Protein AF-0000000084755471 (afdb_homodimer)

pLDDT: mean 97.5, std 4.37, range [56.47, 98.94]

Foldseek 3Di:
DDDDDLPDDDDDWAWDAFPVVVVKAFDFDTKTKTWDWPDDDPPDQKTKIKMKIFFGKIKDQAQWWKKKFWNAAKKWKDWVVGDIDIHHHGDMDTDHGGTMIMIGGDHRMTMMIMITGRDDD/DDDDDLPDDDDDWAWDAFPVVVVKAFDFDTKTKTWDWPDDDPPDQKTKIKMKIFFGKIKDQAQWWKKKFWNAAKKWKDWVVGDIDIHHHGDMDTDHGGTMIMIGGDHRMTMMIMITGRDDD

Solvent-accessible surface area (backbone atoms only — not comparable to full-atom values): 12166 Å² total; per-residue (Å²): 118,47,78,47,54,58,92,49,85,77,74,89,56,48,79,76,40,53,45,50,81,75,69,29,46,61,74,38,71,68,24,42,27,28,34,41,71,76,38,62,52,94,84,47,51,54,31,28,32,38,43,34,33,33,40,30,24,29,37,35,61,35,81,30,28,34,34,36,35,29,49,36,44,33,35,36,42,24,44,76,94,54,68,77,42,77,41,40,60,32,19,31,37,40,39,53,50,68,46,44,33,37,40,34,37,73,29,72,52,30,31,32,38,38,36,34,35,49,76,83,128,117,48,80,46,55,59,92,49,86,78,76,88,57,48,78,77,40,51,45,50,81,76,71,30,45,63,75,39,71,68,24,42,25,28,34,42,69,78,38,62,51,95,85,46,51,55,32,28,33,37,41,35,35,32,38,30,23,30,37,36,60,34,83,30,28,35,34,37,36,29,49,36,45,32,37,36,42,25,44,76,96,55,68,76,43,77,41,40,60,32,19,31,38,38,38,53,52,68,45,44,35,38,40,35,38,75,29,71,52,30,31,33,40,39,36,35,36,48,75,82,129

Organism: Klebsiella aerogenes (strain ATCC 13048 / DSM 30053 / CCUG 1429 / JCM 1235 / KCTC 2190 / NBRC 13534 / NCIMB 10102 / NCTC 10006 / CDC 819-56) (NCBI:txid1028307)

Sequence (242 aa):
MHAFKLKHPVPELQPIGSVSLLGATPTVGDPQVAGAMIYGEPQDAFTCGLFSSTEGSFTMTYPFTEHATVLEGEVELTVAGGEPQRFAPGDSWFVKQGTEVEWKILTPRFVKHYLANVETRMHAFKLKHPVPELQPIGSVSLLGATPTVGDPQVAGAMIYGEPQDAFTCGLFSSTEGSFTMTYPFTEHATVLEGEVELTVAGGEPQRFAPGDSWFVKQGTEVEWKILTPRFVKHYLANVETR

Nearest PDB structures (foldseek):
  1gqh-assembly1_B  TM=7.366E-01  e=6.497E-06  Aspergillus japonicus
  1gqg-assembly1_C  TM=7.577E-01  e=7.589E-06  Aspergillus japonicus
  1gqh-assembly2_C  TM=7.342E-01  e=9.832E-06  Aspergillus japonicus
  1juh-assembly1_C  TM=7.375E-01  e=1.274E-05  Aspergillus japonicus
  2i45-assembly3_E  TM=8.006E-01  e=6.343E-05  Neisseria meningitidis

Structure (mmCIF, N/CA/C/O backbone):
data_AF-0000000084755471-model_v1
#
loop_
_entity.id
_entity.type
_entity.pdbx_description
1 polymer '(S)-ureidoglycine aminohydrolase cupin domain-containing protein'
#
loop_
_atom_site.group_PDB
_atom_site.id
_atom_site.type_symbol
_atom_site.label_atom_id
_atom_site.label_alt_id
_atom_site.label_comp_id
_atom_site.label_asym_id
_atom_site.label_entity_id
_atom_site.label_seq_id
_atom_site.pdbx_PDB_ins_code
_atom_site.Cartn_x
_atom_site.Cartn_y
_atom_site.Cartn_z
_atom_site.occupancy
_atom_site.B_iso_or_equiv
_atom_site.auth_seq_id
_atom_site.auth_comp_id
_atom_site.auth_asym_id
_atom_site.auth_atom_id
_atom_site.pdbx_PDB_model_num
ATOM 1 N N . MET A 1 1 ? 1.203 0.439 14.5 1 97.06 1 MET A N 1
ATOM 2 C CA . MET A 1 1 ? 1.743 0.757 13.18 1 97.06 1 MET A CA 1
ATOM 3 C C . MET A 1 1 ? 2.875 -0.196 12.805 1 97.06 1 MET A C 1
ATOM 5 O O . MET A 1 1 ? 3.75 -0.474 13.625 1 97.06 1 MET A O 1
ATOM 9 N N . HIS A 1 2 ? 2.793 -0.831 11.641 1 97.69 2 HIS A N 1
ATOM 10 C CA . HIS A 1 2 ? 3.82 -1.737 11.133 1 97.69 2 HIS A CA 1
ATOM 11 C C . HIS A 1 2 ? 4.543 -1.138 9.93 1 97.69 2 HIS A C 1
ATOM 13 O O . HIS A 1 2 ? 3.91 -0.745 8.953 1 97.69 2 HIS A O 1
ATOM 19 N N . ALA A 1 3 ? 5.891 -1.155 9.984 1 98.25 3 ALA A N 1
ATOM 20 C CA . ALA A 1 3 ? 6.684 -0.554 8.914 1 98.25 3 ALA A CA 1
ATOM 21 C C . ALA A 1 3 ? 7.137 -1.607 7.906 1 98.25 3 ALA A C 1
ATOM 23 O O . ALA A 1 3 ? 7.508 -2.721 8.289 1 98.25 3 ALA A O 1
ATOM 24 N N . PHE A 1 4 ? 7.062 -1.282 6.598 1 98 4 PHE A N 1
ATOM 25 C CA . PHE A 1 4 ? 7.699 -2.016 5.512 1 98 4 PHE A CA 1
ATOM 26 C C . PHE A 1 4 ? 8.789 -1.175 4.855 1 98 4 PHE A C 1
ATOM 28 O O . PHE A 1 4 ? 8.516 -0.392 3.945 1 98 4 PHE A O 1
ATOM 35 N N . LYS A 1 5 ? 9.992 -1.442 5.207 1 97.12 5 LYS A N 1
ATOM 36 C CA . LYS A 1 5 ? 11.102 -0.644 4.699 1 97.12 5 LYS A CA 1
ATOM 37 C C . LYS A 1 5 ? 11.797 -1.344 3.533 1 97.12 5 LYS A C 1
ATOM 39 O O . LYS A 1 5 ? 12.078 -2.541 3.602 1 97.12 5 LYS A O 1
ATOM 44 N N . LEU A 1 6 ? 12.18 -0.702 2.412 1 94.56 6 LEU A N 1
ATOM 45 C CA . LEU A 1 6 ? 12.828 -1.278 1.241 1 94.56 6 LEU A CA 1
ATOM 46 C C . LEU A 1 6 ? 14.195 -1.845 1.605 1 94.56 6 LEU A C 1
ATOM 48 O O . LEU A 1 6 ? 14.625 -2.852 1.039 1 94.56 6 LEU A O 1
ATOM 52 N N . LYS A 1 7 ? 14.922 -1.262 2.49 1 86.12 7 LYS A N 1
ATOM 53 C CA . LYS A 1 7 ? 16.297 -1.65 2.75 1 86.12 7 LYS A CA 1
ATOM 54 C C . LYS A 1 7 ? 16.406 -2.494 4.016 1 86.12 7 LYS A C 1
ATOM 56 O O . LYS A 1 7 ? 17.469 -2.566 4.637 1 86.12 7 LYS A O 1
ATOM 61 N N . HIS A 1 8 ? 15.312 -3.092 4.387 1 91.5 8 HIS A N 1
ATOM 62 C CA . HIS A 1 8 ? 15.312 -3.979 5.547 1 91.5 8 HIS A CA 1
ATOM 63 C C . HIS A 1 8 ? 14.953 -5.406 5.148 1 91.5 8 HIS A C 1
ATOM 65 O O . HIS A 1 8 ? 14.266 -5.617 4.145 1 91.5 8 HIS A O 1
ATOM 71 N N . PRO A 1 9 ? 15.438 -6.336 5.953 1 93.69 9 PRO A N 1
ATOM 72 C CA . PRO A 1 9 ? 15.125 -7.727 5.625 1 93.69 9 PRO A CA 1
ATOM 73 C C . PRO A 1 9 ? 13.625 -8.016 5.676 1 93.69 9 PRO A C 1
ATOM 75 O O . PRO A 1 9 ? 12.914 -7.484 6.539 1 93.69 9 PRO A O 1
ATOM 78 N N . VAL A 1 10 ? 13.195 -8.805 4.742 1 94.94 10 VAL A N 1
ATOM 79 C CA . VAL A 1 10 ? 11.828 -9.312 4.75 1 94.94 10 VAL A CA 1
ATOM 80 C C . VAL A 1 10 ? 11.688 -10.391 5.828 1 94.94 10 VAL A C 1
ATOM 82 O O . VAL A 1 10 ? 12.531 -11.281 5.941 1 94.94 10 VAL A O 1
ATOM 85 N N . PRO A 1 11 ? 10.648 -10.273 6.641 1 95.06 11 PRO A N 1
ATOM 86 C CA . PRO A 1 11 ? 10.477 -11.328 7.645 1 95.06 11 PRO A CA 1
ATOM 87 C C . PRO A 1 11 ? 10.258 -12.703 7.027 1 95.06 11 PRO A C 1
ATOM 89 O O . PRO A 1 11 ? 10.047 -12.82 5.816 1 95.06 11 PRO A O 1
ATOM 92 N N . GLU A 1 12 ? 10.367 -13.719 7.906 1 96.62 12 GLU A N 1
ATOM 93 C CA . GLU A 1 12 ? 10.094 -15.07 7.426 1 96.62 12 GLU A CA 1
ATOM 94 C C . GLU A 1 12 ? 8.656 -15.211 6.949 1 96.62 12 GLU A C 1
ATOM 96 O O . GLU A 1 12 ? 7.727 -14.742 7.613 1 96.62 12 GLU A O 1
ATOM 101 N N . LEU A 1 13 ? 8.516 -15.789 5.832 1 98.62 13 LEU A N 1
ATOM 102 C CA . LEU A 1 13 ? 7.199 -16.047 5.262 1 98.62 13 LEU A CA 1
ATOM 103 C C . LEU A 1 13 ? 6.871 -17.547 5.312 1 98.62 13 LEU A C 1
ATOM 105 O O . LEU A 1 13 ? 7.746 -18.391 5.105 1 98.62 13 LEU A O 1
ATOM 109 N N . GLN A 1 14 ? 5.641 -17.875 5.527 1 98.5 14 GLN A N 1
ATOM 110 C CA . GLN A 1 14 ? 5.191 -19.266 5.594 1 98.5 14 GLN A CA 1
ATOM 111 C C . GLN A 1 14 ? 4.875 -19.812 4.203 1 98.5 14 GLN A C 1
ATOM 113 O O . GLN A 1 14 ? 4.035 -19.25 3.492 1 98.5 14 GLN A O 1
ATOM 118 N N . PRO A 1 15 ? 5.461 -20.938 3.885 1 98.75 15 PRO A N 1
ATOM 119 C CA . PRO A 1 15 ? 5.176 -21.531 2.572 1 98.75 15 PRO A CA 1
ATOM 120 C C . PRO A 1 15 ? 3.723 -21.969 2.43 1 98.75 15 PRO A C 1
ATOM 122 O O . PRO A 1 15 ? 3.148 -22.531 3.369 1 98.75 15 PRO A O 1
ATOM 125 N N . ILE A 1 16 ? 3.15 -21.781 1.353 1 98.25 16 ILE A N 1
ATOM 126 C CA . ILE A 1 16 ? 1.794 -22.203 1.035 1 98.25 16 ILE A CA 1
ATOM 127 C C . ILE A 1 16 ? 1.843 -23.359 0.029 1 98.25 16 ILE A C 1
ATOM 129 O O . ILE A 1 16 ? 1.166 -24.375 0.205 1 98.25 16 ILE A O 1
ATOM 133 N N . GLY A 1 17 ? 2.619 -23.203 -1.041 1 98.69 17 GLY A N 1
ATOM 134 C CA . GLY A 1 17 ? 2.717 -24.156 -2.139 1 98.69 17 GLY A CA 1
ATOM 135 C C . GLY A 1 17 ? 2.492 -23.516 -3.498 1 98.69 17 GLY A C 1
ATOM 136 O O . GLY A 1 17 ? 2.824 -22.344 -3.705 1 98.69 17 GLY A O 1
ATOM 137 N N . SER A 1 18 ? 1.981 -24.297 -4.391 1 98.88 18 SER A N 1
ATOM 138 C CA . SER A 1 18 ? 1.721 -23.812 -5.738 1 98.88 18 SER A CA 1
ATOM 139 C C . SER A 1 18 ? 0.758 -22.625 -5.715 1 98.88 18 SER A C 1
ATOM 141 O O . SER A 1 18 ? -0.225 -22.625 -4.973 1 98.88 18 SER A O 1
ATOM 143 N N . VAL A 1 19 ? 1.029 -21.672 -6.613 1 98.75 19 VAL A N 1
ATOM 144 C CA . VAL A 1 19 ? 0.175 -20.5 -6.73 1 98.75 19 VAL A CA 1
ATOM 145 C C . VAL A 1 19 ? -1.257 -20.922 -7.043 1 98.75 19 VAL A C 1
ATOM 147 O O . VAL A 1 19 ? -2.203 -20.172 -6.793 1 98.75 19 VAL A O 1
ATOM 150 N N . SER A 1 20 ? -1.455 -22.125 -7.586 1 98.56 20 SER A N 1
ATOM 151 C CA . SER A 1 20 ? -2.785 -22.625 -7.914 1 98.56 20 SER A CA 1
ATOM 152 C C . SER A 1 20 ? -3.646 -22.75 -6.664 1 98.56 20 SER A C 1
ATOM 154 O O . SER A 1 20 ? -4.875 -22.719 -6.742 1 98.56 20 SER A O 1
ATOM 156 N N . LEU A 1 21 ? -3.029 -22.906 -5.508 1 98 21 LEU A N 1
ATOM 157 C CA . LEU A 1 21 ? -3.764 -23.031 -4.25 1 98 21 LEU A CA 1
ATOM 158 C C . LEU A 1 21 ? -4.434 -21.719 -3.879 1 98 21 LEU A C 1
ATOM 160 O O . LEU A 1 21 ? -5.316 -21.688 -3.018 1 98 21 LEU A O 1
ATOM 164 N N . LEU A 1 22 ? -4.059 -20.656 -4.547 1 97.12 22 LEU A N 1
ATOM 165 C CA . LEU A 1 22 ? -4.68 -19.359 -4.32 1 97.12 22 LEU A CA 1
ATOM 166 C C . LEU A 1 22 ? -5.719 -19.062 -5.395 1 97.12 22 LEU A C 1
ATOM 168 O O . LEU A 1 22 ? -6.18 -17.922 -5.52 1 97.12 22 LEU A O 1
ATOM 172 N N . GLY A 1 23 ? -5.973 -19.984 -6.223 1 97.31 23 GLY A N 1
ATOM 173 C CA . GLY A 1 23 ? -6.961 -19.812 -7.273 1 97.31 23 GLY A CA 1
ATOM 174 C C . GLY A 1 23 ? -6.375 -19.281 -8.57 1 97.31 23 GLY A C 1
ATOM 175 O O . GLY A 1 23 ? -7.109 -18.906 -9.484 1 97.31 23 GLY A O 1
ATOM 176 N N . ALA A 1 24 ? -5.059 -19.203 -8.664 1 98.62 24 ALA A N 1
ATOM 177 C CA . ALA A 1 24 ? -4.387 -18.75 -9.875 1 98.62 24 ALA A CA 1
ATOM 178 C C . ALA A 1 24 ? -4.109 -19.922 -10.812 1 98.62 24 ALA A C 1
ATOM 180 O O . ALA A 1 24 ? -4.152 -21.078 -10.398 1 98.62 24 ALA A O 1
ATOM 181 N N . THR A 1 25 ? -3.807 -19.625 -12.133 1 98.75 25 THR A N 1
ATOM 182 C CA . THR A 1 25 ? -3.471 -20.625 -13.133 1 98.75 25 THR A CA 1
ATOM 183 C C . THR A 1 25 ? -2.031 -20.453 -13.609 1 98.75 25 THR A C 1
ATOM 185 O O . THR A 1 25 ? -1.732 -19.516 -14.367 1 98.75 25 THR A O 1
ATOM 188 N N . PRO A 1 26 ? -1.143 -21.312 -13.227 1 98.81 26 PRO A N 1
ATOM 189 C CA . PRO A 1 26 ? 0.224 -21.219 -13.75 1 98.81 26 PRO A CA 1
ATOM 190 C C . PRO A 1 26 ? 0.285 -21.312 -15.273 1 98.81 26 PRO A C 1
ATOM 192 O O . PRO A 1 26 ? -0.459 -22.078 -15.875 1 98.81 26 PRO A O 1
ATOM 195 N N . THR A 1 27 ? 1.162 -20.531 -15.938 1 98.81 27 THR A N 1
ATOM 196 C CA . THR A 1 27 ? 1.294 -20.531 -17.391 1 98.81 27 THR A CA 1
ATOM 197 C C . THR A 1 27 ? 2.725 -20.859 -17.812 1 98.81 27 THR A C 1
ATOM 199 O O . THR A 1 27 ? 2.953 -21.359 -18.906 1 98.81 27 THR A O 1
ATOM 202 N N . VAL A 1 28 ? 3.732 -20.484 -17.109 1 98.75 28 VAL A N 1
ATOM 203 C CA . VAL A 1 28 ? 5.137 -20.859 -17.25 1 98.75 28 VAL A CA 1
ATOM 204 C C . VAL A 1 28 ? 5.695 -21.281 -15.891 1 98.75 28 VAL A C 1
ATOM 206 O O . VAL A 1 28 ? 5.73 -20.484 -14.953 1 98.75 28 VAL A O 1
ATOM 209 N N . GLY A 1 29 ? 6.18 -22.531 -15.766 1 98.56 29 GLY A N 1
ATOM 210 C CA . GLY A 1 29 ? 6.609 -23.031 -14.469 1 98.56 29 GLY A CA 1
ATOM 211 C C . GLY A 1 29 ? 5.469 -23.203 -13.484 1 98.56 29 GLY A C 1
ATOM 212 O O . GLY A 1 29 ? 4.309 -23.312 -13.883 1 98.56 29 GLY A O 1
ATOM 213 N N . ASP A 1 30 ? 5.742 -23.422 -12.281 1 98.62 30 ASP A N 1
ATOM 214 C CA . ASP A 1 30 ? 4.812 -23.516 -11.164 1 98.62 30 ASP A CA 1
ATOM 215 C C . ASP A 1 30 ? 5.273 -22.656 -9.992 1 98.62 30 ASP A C 1
ATOM 217 O O . ASP A 1 30 ? 5.824 -23.156 -9.008 1 98.62 30 ASP A O 1
ATOM 221 N N . PRO A 1 31 ? 5.043 -21.375 -10.164 1 98.94 31 PRO A N 1
ATOM 222 C CA . PRO A 1 31 ? 5.492 -20.516 -9.07 1 98.94 31 PRO A CA 1
ATOM 223 C C . PRO A 1 31 ? 5.031 -21.016 -7.703 1 98.94 31 PRO A C 1
ATOM 225 O O . PRO A 1 31 ? 3.861 -21.359 -7.527 1 98.94 31 PRO A O 1
ATOM 228 N N . GLN A 1 32 ? 5.957 -21.078 -6.75 1 98.94 32 GLN A N 1
ATOM 229 C CA . GLN A 1 32 ? 5.699 -21.391 -5.352 1 98.94 32 GLN A CA 1
ATOM 230 C C . GLN A 1 32 ? 5.57 -20.125 -4.516 1 98.94 32 GLN A C 1
ATOM 232 O O . GLN A 1 32 ? 6.398 -19.219 -4.625 1 98.94 32 GLN A O 1
ATOM 237 N N . VAL A 1 33 ? 4.5 -20.125 -3.656 1 98.88 33 VAL A N 1
ATOM 238 C CA . VAL A 1 33 ? 4.199 -18.859 -2.982 1 98.88 33 VAL A CA 1
ATOM 239 C C . VAL A 1 33 ? 4.25 -19.062 -1.469 1 98.88 33 VAL A C 1
ATOM 241 O O . VAL A 1 33 ? 4.191 -20.188 -0.983 1 98.88 33 VAL A O 1
ATOM 244 N N . ALA A 1 34 ? 4.477 -17.984 -0.819 1 98.88 34 ALA A N 1
ATOM 245 C CA . ALA A 1 34 ? 4.512 -17.891 0.638 1 98.88 34 ALA A CA 1
ATOM 246 C C . ALA A 1 34 ? 3.92 -16.562 1.11 1 98.88 34 ALA A C 1
ATOM 248 O O . ALA A 1 34 ? 3.691 -15.656 0.307 1 98.88 34 ALA A O 1
ATOM 249 N N . GLY A 1 35 ? 3.545 -16.516 2.43 1 98.62 35 GLY A N 1
ATOM 250 C CA . GLY A 1 35 ? 2.969 -15.273 2.932 1 98.62 35 GLY A CA 1
ATOM 251 C C . GLY A 1 35 ? 3.059 -15.141 4.441 1 98.62 35 GLY A C 1
ATOM 252 O O . GLY A 1 35 ? 3.486 -16.078 5.125 1 98.62 35 GLY A O 1
ATOM 253 N N . ALA A 1 36 ? 2.801 -14.016 4.961 1 98.31 36 ALA A N 1
ATOM 254 C CA . ALA A 1 36 ? 2.598 -13.656 6.359 1 98.31 36 ALA A CA 1
ATOM 255 C C . ALA A 1 36 ? 1.502 -12.602 6.5 1 98.31 36 ALA A C 1
ATOM 257 O O . ALA A 1 36 ? 1.429 -11.664 5.699 1 98.31 36 ALA A O 1
ATOM 258 N N . MET A 1 37 ? 0.681 -12.789 7.555 1 98.19 37 MET A N 1
ATOM 259 C CA . MET A 1 37 ? -0.35 -11.789 7.809 1 98.19 37 MET A CA 1
ATOM 260 C C . MET A 1 37 ? 0.133 -10.758 8.828 1 98.19 37 MET A C 1
ATOM 262 O O . MET A 1 37 ? 0.729 -11.109 9.844 1 98.19 37 MET A O 1
ATOM 266 N N . ILE A 1 38 ? -0.058 -9.547 8.539 1 98.19 38 ILE A N 1
ATOM 267 C CA . ILE A 1 38 ? 0.188 -8.445 9.461 1 98.19 38 ILE A CA 1
ATOM 268 C C . ILE A 1 38 ? -1.104 -8.078 10.188 1 98.19 38 ILE A C 1
ATOM 270 O O . ILE A 1 38 ? -1.081 -7.742 11.375 1 98.19 38 ILE A O 1
ATOM 274 N N . TYR A 1 39 ? -2.197 -8.148 9.5 1 98.56 39 TYR A N 1
ATOM 275 C CA . TYR A 1 39 ? -3.523 -7.832 10.023 1 98.56 39 TYR A CA 1
ATOM 276 C C . TYR A 1 39 ? -4.582 -8.727 9.391 1 98.56 39 TYR A C 1
ATOM 278 O O . TYR A 1 39 ? -4.609 -8.898 8.172 1 98.56 39 TYR A O 1
ATOM 286 N N . GLY A 1 40 ? -5.469 -9.289 10.195 1 97.62 40 GLY A N 1
ATOM 287 C CA . GLY A 1 40 ? -6.492 -10.219 9.742 1 97.62 40 GLY A CA 1
ATOM 288 C C . GLY A 1 40 ? -5.98 -11.641 9.586 1 97.62 40 GLY A C 1
ATOM 289 O O . GLY A 1 40 ? -4.793 -11.906 9.797 1 97.62 40 GLY A O 1
ATOM 290 N N . GLU A 1 41 ? -6.98 -12.469 9.312 1 95.81 41 GLU A N 1
ATOM 291 C CA . GLU A 1 41 ? -6.699 -13.859 8.961 1 95.81 41 GLU A CA 1
ATOM 292 C C . GLU A 1 41 ? -6.906 -14.102 7.465 1 95.81 41 GLU A C 1
ATOM 294 O O . GLU A 1 41 ? -7.617 -13.344 6.801 1 95.81 41 GLU A O 1
ATOM 299 N N . PRO A 1 42 ? -6.293 -15.156 6.969 1 90.69 42 PRO A N 1
ATOM 300 C CA . PRO A 1 42 ? -6.312 -15.391 5.523 1 90.69 42 PRO A CA 1
ATOM 301 C C . PRO A 1 42 ? -7.73 -15.406 4.949 1 90.69 42 PRO A C 1
ATOM 303 O O . PRO A 1 42 ? -7.938 -15.016 3.797 1 90.69 42 PRO A O 1
ATOM 306 N N . GLN A 1 43 ? -8.711 -15.734 5.688 1 93.31 43 GLN A N 1
ATOM 307 C CA . GLN A 1 43 ? -10.062 -15.852 5.141 1 93.31 43 GLN A CA 1
ATOM 308 C C . GLN A 1 43 ? -10.867 -14.586 5.395 1 93.31 43 GLN A C 1
ATOM 310 O O . GLN A 1 43 ? -12.016 -14.477 4.953 1 93.31 43 GLN A O 1
ATOM 315 N N . ASP A 1 44 ? -10.32 -13.664 6.105 1 96.88 44 ASP A N 1
ATOM 316 C CA . ASP A 1 44 ? -11.031 -12.422 6.383 1 96.88 44 ASP A CA 1
ATOM 317 C C . ASP A 1 44 ? -11.172 -11.57 5.121 1 96.88 44 ASP A C 1
ATOM 319 O O . ASP A 1 44 ? -10.336 -11.656 4.219 1 96.88 44 ASP A O 1
ATOM 323 N N . ALA A 1 45 ? -12.148 -10.727 5.07 1 96.81 45 ALA A N 1
ATOM 324 C CA . ALA A 1 45 ? -12.406 -9.859 3.926 1 96.81 45 ALA A CA 1
ATOM 325 C C . ALA A 1 45 ? -11.398 -8.719 3.863 1 96.81 45 ALA A C 1
ATOM 327 O O . ALA A 1 45 ? -11.148 -8.164 2.791 1 96.81 45 ALA A O 1
ATOM 328 N N . PHE A 1 46 ? -10.898 -8.289 4.969 1 98.06 46 PHE A N 1
ATOM 329 C CA . PHE A 1 46 ? -9.984 -7.152 5.078 1 98.06 46 PHE A CA 1
ATOM 330 C C . PHE A 1 46 ? -8.672 -7.578 5.727 1 98.06 46 PHE A C 1
ATOM 332 O O . PHE A 1 46 ? -8.641 -7.938 6.902 1 98.06 46 PHE A O 1
ATOM 339 N N . THR A 1 47 ? -7.555 -7.539 4.926 1 98.5 47 THR A N 1
ATOM 340 C CA . THR A 1 47 ? -6.297 -8.109 5.402 1 98.5 47 THR A CA 1
ATOM 341 C C . THR A 1 47 ? -5.113 -7.262 4.945 1 98.5 47 THR A C 1
ATOM 343 O O . THR A 1 47 ? -5.211 -6.535 3.955 1 98.5 47 THR A O 1
ATOM 346 N N . CYS A 1 48 ? -4.086 -7.301 5.684 1 98.81 48 CYS A N 1
ATOM 347 C CA . CYS A 1 48 ? -2.764 -6.797 5.332 1 98.81 48 CYS A CA 1
ATOM 348 C C . CYS A 1 48 ? -1.707 -7.883 5.496 1 98.81 48 CYS A C 1
ATOM 350 O O . CYS A 1 48 ? -1.726 -8.633 6.477 1 98.81 48 CYS A O 1
ATOM 352 N N . GLY A 1 49 ? -0.793 -7.957 4.539 1 98.62 49 GLY A N 1
ATOM 353 C CA . GLY A 1 49 ? 0.24 -8.969 4.695 1 98.62 49 GLY A CA 1
ATOM 354 C C . GLY A 1 49 ? 1.35 -8.852 3.668 1 98.62 49 GLY A C 1
ATOM 355 O O . GLY A 1 49 ? 1.515 -7.805 3.041 1 98.62 49 GLY A O 1
ATOM 356 N N . LEU A 1 50 ? 2.221 -9.844 3.65 1 98.81 50 LEU A N 1
ATOM 357 C CA . LEU A 1 50 ? 3.299 -10.047 2.689 1 98.81 50 LEU A CA 1
ATOM 358 C C . LEU A 1 50 ? 3.023 -11.266 1.815 1 98.81 50 LEU A C 1
ATOM 360 O O . LEU A 1 50 ? 2.43 -12.25 2.275 1 98.81 50 LEU A O 1
ATOM 364 N N . PHE A 1 51 ? 3.342 -11.195 0.608 1 98.88 51 PHE A N 1
ATOM 365 C CA . PHE A 1 51 ? 3.238 -12.258 -0.39 1 98.88 51 PHE A CA 1
ATOM 366 C C . PHE A 1 51 ? 4.562 -12.438 -1.122 1 98.88 51 PHE A C 1
ATOM 368 O O . PHE A 1 51 ? 5.227 -11.461 -1.47 1 98.88 51 PHE A O 1
ATOM 375 N N . SER A 1 52 ? 4.926 -13.656 -1.369 1 98.94 52 SER A N 1
ATOM 376 C CA . SER A 1 52 ? 6.102 -13.93 -2.186 1 98.94 52 SER A CA 1
ATOM 377 C C . SER A 1 52 ? 5.809 -14.992 -3.238 1 98.94 52 SER A C 1
ATOM 379 O O . SER A 1 52 ? 4.875 -15.789 -3.088 1 98.94 52 SER A O 1
ATOM 381 N N . SER A 1 53 ? 6.531 -14.992 -4.211 1 98.94 53 SER A N 1
ATOM 382 C CA . SER A 1 53 ? 6.449 -15.969 -5.293 1 98.94 53 SER A CA 1
ATOM 383 C C . SER A 1 53 ? 7.832 -16.281 -5.859 1 98.94 53 SER A C 1
ATOM 385 O O . SER A 1 53 ? 8.688 -15.398 -5.957 1 98.94 53 SER A O 1
ATOM 387 N N . THR A 1 54 ? 8.062 -17.453 -6.293 1 98.94 54 THR A N 1
ATOM 388 C CA . THR A 1 54 ? 9.227 -17.797 -7.105 1 98.94 54 THR A CA 1
ATOM 389 C C . THR A 1 54 ? 8.992 -17.422 -8.562 1 98.94 54 THR A C 1
ATOM 391 O O . THR A 1 54 ? 7.879 -17.062 -8.945 1 98.94 54 THR A O 1
ATOM 394 N N . GLU A 1 55 ? 10.031 -17.531 -9.312 1 98.94 55 GLU A N 1
ATOM 395 C CA . GLU A 1 55 ? 10.008 -17.141 -10.719 1 98.94 55 GLU A CA 1
ATOM 396 C C . GLU A 1 55 ? 9 -17.984 -11.5 1 98.94 55 GLU A C 1
ATOM 398 O O . GLU A 1 55 ? 8.781 -19.156 -11.188 1 98.94 55 GLU A O 1
ATOM 403 N N . GLY A 1 56 ? 8.461 -17.422 -12.562 1 98.88 56 GLY A N 1
ATOM 404 C CA . GLY A 1 56 ? 7.457 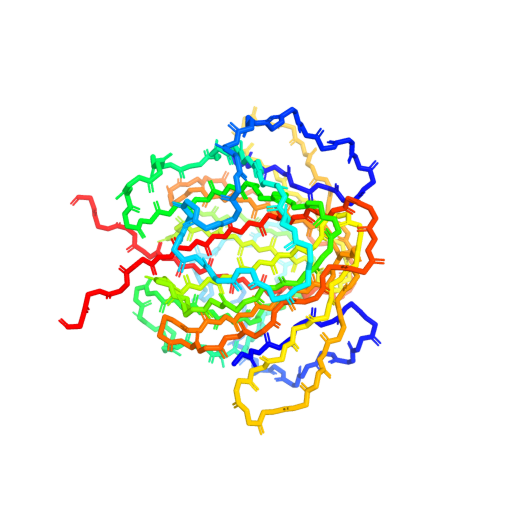-18.047 -13.406 1 98.88 56 GLY A CA 1
ATOM 405 C C . GLY A 1 56 ? 6.32 -17.109 -13.766 1 98.88 56 GLY A C 1
ATOM 406 O O . GLY A 1 56 ? 6.445 -15.891 -13.633 1 98.88 56 GLY A O 1
ATOM 407 N N . SER A 1 57 ? 5.219 -17.703 -14.336 1 98.88 57 SER A N 1
ATOM 408 C CA . SER A 1 57 ? 4.086 -16.859 -14.719 1 98.88 57 SER A CA 1
ATOM 409 C C . SER A 1 57 ? 2.76 -17.547 -14.398 1 98.88 57 SER A C 1
ATOM 411 O O . SER A 1 57 ? 2.686 -18.781 -14.344 1 98.88 57 SER A O 1
ATOM 413 N N . PHE A 1 58 ? 1.789 -16.812 -14.211 1 98.88 58 PHE A N 1
ATOM 414 C CA . PHE A 1 58 ? 0.438 -17.281 -13.938 1 98.88 58 PHE A CA 1
ATOM 415 C C . PHE A 1 58 ? -0.589 -16.203 -14.242 1 98.88 58 PHE A C 1
ATOM 417 O O . PHE A 1 58 ? -0.236 -15.023 -14.391 1 98.88 58 PHE A O 1
ATOM 424 N N . THR A 1 59 ? -1.838 -16.594 -14.375 1 98.75 59 THR A N 1
ATOM 425 C CA . THR A 1 59 ? -2.965 -15.672 -14.477 1 98.75 59 THR A CA 1
ATOM 426 C C . THR A 1 59 ? -3.859 -15.773 -13.242 1 98.75 59 THR A C 1
ATOM 428 O O . THR A 1 59 ? -3.977 -16.844 -12.648 1 98.75 59 THR A O 1
ATOM 431 N N . MET A 1 60 ? -4.41 -14.68 -12.891 1 98.19 60 MET A N 1
ATOM 432 C CA . MET A 1 60 ? -5.336 -14.664 -11.758 1 98.19 60 MET A CA 1
ATOM 433 C C . MET A 1 60 ? -6.395 -13.578 -11.938 1 98.19 60 MET A C 1
ATOM 435 O O . MET A 1 60 ? -6.117 -12.523 -12.5 1 98.19 60 MET A O 1
ATOM 439 N N . THR A 1 61 ? -7.578 -13.938 -11.578 1 98.44 61 THR A N 1
ATOM 440 C CA . THR A 1 61 ? -8.594 -12.914 -11.344 1 98.44 61 THR A CA 1
ATOM 441 C C . THR A 1 61 ? -8.57 -12.453 -9.891 1 98.44 61 THR A C 1
ATOM 443 O O . THR A 1 61 ? -8.766 -13.266 -8.977 1 98.44 61 THR A O 1
ATOM 446 N N . TYR A 1 62 ? -8.344 -11.164 -9.664 1 98.56 62 TYR A N 1
ATOM 447 C CA . TYR A 1 62 ? -8.211 -10.664 -8.297 1 98.56 62 TYR A CA 1
ATOM 448 C C . TYR A 1 62 ? -9.484 -10.906 -7.504 1 98.56 62 TYR A C 1
ATOM 450 O O . TYR A 1 62 ? -10.547 -10.383 -7.848 1 98.56 62 TYR A O 1
ATOM 458 N N . PRO A 1 63 ? -9.398 -11.578 -6.422 1 97.69 63 PRO A N 1
ATOM 459 C CA . PRO A 1 63 ? -10.586 -11.836 -5.605 1 97.69 63 PRO A CA 1
ATOM 460 C C . PRO A 1 63 ? -10.883 -10.711 -4.621 1 97.69 63 PRO A C 1
ATOM 462 O O . PRO A 1 63 ? -11.852 -10.797 -3.855 1 97.69 63 PRO A O 1
ATOM 465 N N . PHE A 1 64 ? -10.133 -9.703 -4.492 1 98.38 64 PHE A N 1
ATOM 466 C CA . PHE A 1 64 ? -10.211 -8.539 -3.615 1 98.38 64 PHE A CA 1
ATOM 467 C C . PHE A 1 64 ? -9.688 -7.293 -4.316 1 98.38 64 PHE A C 1
ATOM 469 O O . PHE A 1 64 ? -8.969 -7.391 -5.312 1 98.38 64 PHE A O 1
ATOM 476 N N . THR A 1 65 ? -10.125 -6.148 -3.895 1 98.81 65 THR A N 1
ATOM 477 C CA . THR A 1 65 ? -9.445 -4.898 -4.223 1 98.81 65 THR A CA 1
ATOM 478 C C . THR A 1 65 ? -8.18 -4.734 -3.387 1 98.81 65 THR A C 1
ATOM 480 O O . THR A 1 65 ? -8.188 -4.996 -2.184 1 98.81 65 THR A O 1
ATOM 483 N N . GLU A 1 66 ? -7.086 -4.336 -4.059 1 98.88 66 GLU A N 1
ATOM 484 C CA . GLU A 1 66 ? -5.801 -4.391 -3.367 1 98.88 66 GLU A CA 1
ATOM 485 C C . GLU A 1 66 ? -4.922 -3.199 -3.734 1 98.88 66 GLU A C 1
ATOM 487 O O . GLU A 1 66 ? -4.961 -2.719 -4.867 1 98.88 66 GLU A O 1
ATOM 492 N N . HIS A 1 67 ? -4.234 -2.676 -2.789 1 98.94 67 HIS A N 1
ATOM 493 C CA . HIS A 1 67 ? -3.059 -1.825 -2.916 1 98.94 67 HIS A CA 1
ATOM 494 C C . HIS A 1 67 ? -1.794 -2.568 -2.496 1 98.94 67 HIS A C 1
ATOM 496 O O . HIS A 1 67 ? -1.74 -3.145 -1.406 1 98.94 67 HIS A O 1
ATOM 502 N N . ALA A 1 68 ? -0.78 -2.639 -3.336 1 98.94 68 ALA A N 1
ATOM 503 C CA . ALA A 1 68 ? 0.418 -3.428 -3.062 1 98.94 68 ALA A CA 1
ATOM 504 C C . ALA A 1 68 ? 1.68 -2.654 -3.434 1 98.94 68 ALA A C 1
ATOM 506 O O . ALA A 1 68 ? 1.661 -1.821 -4.344 1 98.94 68 ALA A O 1
ATOM 507 N N . THR A 1 69 ? 2.785 -2.916 -2.789 1 98.88 69 THR A N 1
ATOM 508 C CA . THR A 1 69 ? 4.102 -2.348 -3.049 1 98.88 69 THR A CA 1
ATOM 509 C C . THR A 1 69 ? 5.168 -3.439 -3.066 1 98.88 69 THR A C 1
ATOM 511 O O . THR A 1 69 ? 5.184 -4.316 -2.199 1 98.88 69 THR A O 1
ATOM 514 N N . VAL A 1 70 ? 6.055 -3.359 -4.027 1 98.81 70 VAL A N 1
ATOM 515 C CA . VAL A 1 70 ? 7.121 -4.344 -4.172 1 98.81 7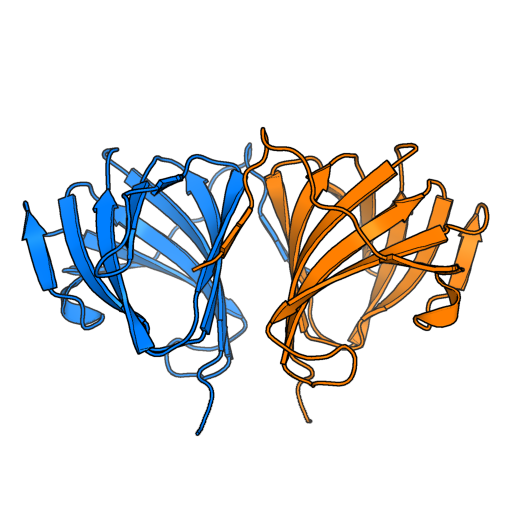0 VAL A CA 1
ATOM 516 C C . VAL A 1 70 ? 8.219 -4.074 -3.145 1 98.81 70 VAL A C 1
ATOM 518 O O . VAL A 1 70 ? 8.672 -2.938 -2.998 1 98.81 70 VAL A O 1
ATOM 521 N N . LEU A 1 71 ? 8.609 -5.109 -2.459 1 98.56 71 LEU A N 1
ATOM 522 C CA . LEU A 1 71 ? 9.734 -5.008 -1.543 1 98.56 71 LEU A CA 1
ATOM 523 C C . LEU A 1 71 ? 11 -5.59 -2.172 1 98.56 71 LEU A C 1
ATOM 525 O O . LEU A 1 71 ? 12.102 -5.098 -1.927 1 98.56 71 LEU A O 1
ATOM 529 N N . GLU A 1 72 ? 10.859 -6.664 -2.895 1 98.38 72 GLU A N 1
ATOM 530 C CA . GLU A 1 72 ? 11.969 -7.418 -3.473 1 98.38 72 GLU A CA 1
ATOM 531 C C . GLU A 1 72 ? 11.594 -7.984 -4.84 1 98.38 72 GLU A C 1
ATOM 533 O O . GLU A 1 72 ? 10.477 -8.453 -5.039 1 98.38 72 GLU A O 1
ATOM 538 N N . GLY A 1 73 ? 12.625 -7.965 -5.727 1 98.38 73 GLY A N 1
ATOM 539 C CA . GLY A 1 73 ? 12.438 -8.586 -7.027 1 98.38 73 GLY A CA 1
ATOM 540 C C . GLY A 1 73 ? 11.688 -7.707 -8.008 1 98.38 73 GLY A C 1
ATOM 541 O O . GLY A 1 73 ? 11.586 -6.496 -7.805 1 98.38 73 GLY A O 1
ATOM 542 N N . GLU A 1 74 ? 11.297 -8.367 -9.094 1 98.81 74 GLU A N 1
ATOM 543 C CA . GLU A 1 74 ? 10.633 -7.664 -10.188 1 98.81 74 GLU A CA 1
ATOM 544 C C . GLU A 1 74 ? 9.5 -8.5 -10.766 1 98.81 74 GLU A C 1
ATOM 546 O O . GLU A 1 74 ? 9.594 -9.727 -10.844 1 98.81 74 GLU A O 1
ATOM 551 N N . VAL A 1 75 ? 8.453 -7.758 -11.203 1 98.94 75 VAL A N 1
ATOM 552 C CA . VAL A 1 75 ? 7.297 -8.43 -11.781 1 98.94 75 VAL A CA 1
ATOM 553 C C . VAL A 1 75 ? 6.762 -7.609 -12.961 1 98.94 75 VAL A C 1
ATOM 555 O O . VAL A 1 75 ? 6.875 -6.383 -12.969 1 98.94 75 VAL A O 1
ATOM 558 N N . GLU A 1 76 ? 6.32 -8.281 -13.922 1 98.94 76 GLU A N 1
ATOM 559 C CA . GLU A 1 76 ? 5.531 -7.688 -14.992 1 98.94 76 GLU A CA 1
ATOM 560 C C . GLU A 1 76 ? 4.062 -8.086 -14.883 1 98.94 76 GLU A C 1
ATOM 562 O O . GLU A 1 76 ? 3.734 -9.273 -14.836 1 98.94 76 GLU A O 1
ATOM 567 N N . LEU A 1 77 ? 3.172 -7.109 -14.797 1 98.94 77 LEU A N 1
ATOM 568 C CA . LEU A 1 77 ? 1.732 -7.332 -14.719 1 98.94 77 LEU A CA 1
ATOM 569 C C . LEU A 1 77 ? 1.035 -6.828 -15.977 1 98.94 77 LEU A C 1
ATOM 571 O O . LEU A 1 77 ? 1.302 -5.715 -16.438 1 98.94 77 LEU A O 1
ATOM 575 N N . THR A 1 78 ? 0.192 -7.672 -16.516 1 98.88 78 THR A N 1
ATOM 576 C CA . THR A 1 78 ? -0.598 -7.297 -17.672 1 98.88 78 THR A CA 1
ATOM 577 C C . THR A 1 78 ? -2.088 -7.488 -17.406 1 98.88 78 THR A C 1
ATOM 579 O O . THR A 1 78 ? -2.551 -8.617 -17.219 1 98.88 78 THR A O 1
ATOM 582 N N . VAL A 1 79 ? -2.768 -6.34 -17.375 1 98.44 79 VAL A N 1
ATOM 583 C CA . VAL A 1 79 ? -4.223 -6.43 -17.297 1 98.44 79 VAL A CA 1
ATOM 584 C C . VAL A 1 79 ? -4.773 -6.906 -18.641 1 98.44 79 VAL A C 1
ATOM 586 O O . VAL A 1 79 ? -4.316 -6.465 -19.703 1 98.44 79 VAL A O 1
ATOM 589 N N . ALA A 1 80 ? -5.762 -7.785 -18.531 1 94 80 ALA A N 1
ATOM 590 C CA . ALA A 1 80 ? -6.348 -8.305 -19.766 1 94 80 ALA A CA 1
ATOM 591 C C . ALA A 1 80 ? -6.637 -7.176 -20.75 1 94 80 ALA A C 1
ATOM 593 O O . ALA A 1 80 ? -7.293 -6.191 -20.406 1 94 80 ALA A O 1
ATOM 594 N N . GLY A 1 81 ? -6.039 -7.328 -21.969 1 91.88 81 GLY A N 1
ATOM 595 C CA . GLY A 1 81 ? -6.281 -6.355 -23.016 1 91.88 81 GLY A CA 1
ATOM 596 C C . GLY A 1 81 ? -5.359 -5.152 -22.938 1 91.88 81 GLY A C 1
ATOM 597 O O . GLY A 1 81 ? -5.457 -4.234 -23.75 1 91.88 81 GLY A O 1
ATOM 598 N N . GLY A 1 82 ? -4.531 -5.082 -21.859 1 96.69 82 GLY A N 1
ATOM 599 C CA . GLY A 1 82 ? -3.654 -3.936 -21.688 1 96.69 82 GLY A CA 1
ATOM 600 C C . GLY A 1 82 ? -2.205 -4.242 -22.016 1 96.69 82 GLY A C 1
ATOM 601 O O . GLY A 1 82 ? -1.891 -5.324 -22.516 1 96.69 82 GLY A O 1
ATOM 602 N N . GLU A 1 83 ? -1.37 -3.266 -21.844 1 98.06 83 GLU A N 1
ATOM 603 C CA . GLU A 1 83 ? 0.068 -3.428 -22.031 1 98.06 83 GLU A CA 1
ATOM 604 C C . GLU A 1 83 ? 0.742 -3.918 -20.75 1 98.06 83 GLU A C 1
ATOM 606 O O . GLU A 1 83 ? 0.309 -3.58 -19.641 1 98.06 83 GLU A O 1
ATOM 611 N N . PRO A 1 84 ? 1.813 -4.672 -20.938 1 98.62 84 PRO A N 1
ATOM 612 C CA . PRO A 1 84 ? 2.576 -5.066 -19.75 1 98.62 84 PRO A CA 1
ATOM 613 C C . PRO A 1 84 ? 3.158 -3.875 -19 1 98.62 84 PRO A C 1
ATOM 615 O O . PRO A 1 84 ? 3.586 -2.896 -19.609 1 98.62 84 PRO A O 1
ATOM 618 N N . GLN A 1 85 ? 3.158 -3.961 -17.719 1 98.5 85 GLN A N 1
ATOM 619 C CA . GLN A 1 85 ? 3.783 -2.971 -16.844 1 98.5 85 GLN A CA 1
ATOM 620 C C . GLN A 1 85 ? 4.758 -3.631 -15.875 1 98.5 85 GLN A C 1
ATOM 622 O O . GLN A 1 85 ? 4.402 -4.594 -15.188 1 98.5 85 GLN A O 1
ATOM 627 N N . ARG A 1 86 ? 5.93 -3.105 -15.781 1 98.5 86 ARG A N 1
ATOM 628 C CA . ARG A 1 86 ? 6.938 -3.656 -14.883 1 98.5 86 ARG A CA 1
ATOM 629 C C . ARG A 1 86 ? 6.965 -2.896 -13.562 1 98.5 86 ARG A C 1
ATOM 631 O O . ARG A 1 86 ? 6.84 -1.67 -13.539 1 98.5 86 ARG A O 1
ATOM 638 N N . PHE A 1 87 ? 7.137 -3.641 -12.531 1 98.69 87 PHE A N 1
ATOM 639 C CA . PHE A 1 87 ? 7.246 -3.092 -11.18 1 98.69 87 PHE A CA 1
ATOM 640 C C . PHE A 1 87 ? 8.492 -3.615 -10.484 1 98.69 87 PHE A C 1
ATOM 642 O O . PHE A 1 87 ? 8.797 -4.809 -10.547 1 98.69 87 PHE A O 1
ATOM 649 N N . ALA A 1 88 ? 9.219 -2.703 -9.852 1 98.38 88 ALA A N 1
ATOM 650 C CA . ALA A 1 88 ? 10.43 -2.971 -9.078 1 98.38 88 ALA A CA 1
ATOM 651 C C . ALA A 1 88 ? 10.297 -2.453 -7.648 1 98.38 88 ALA A C 1
ATOM 653 O O . ALA A 1 88 ? 9.297 -1.812 -7.305 1 98.38 88 ALA A O 1
ATOM 654 N N . PRO A 1 89 ? 11.289 -2.754 -6.789 1 98.25 89 PRO A N 1
ATOM 655 C CA . PRO A 1 89 ? 11.133 -2.387 -5.379 1 98.25 89 PRO A CA 1
ATOM 656 C C . PRO A 1 89 ? 10.758 -0.92 -5.191 1 98.25 89 PRO A C 1
ATOM 658 O O . PRO A 1 89 ? 11.414 -0.033 -5.742 1 98.25 89 PRO A O 1
ATOM 661 N N . GLY A 1 90 ? 9.711 -0.732 -4.434 1 98.19 90 GLY A N 1
ATOM 662 C CA . GLY A 1 90 ? 9.195 0.601 -4.168 1 98.19 90 GLY A CA 1
ATOM 663 C C . GLY A 1 90 ? 8.039 0.984 -5.066 1 98.19 90 GLY A C 1
ATOM 664 O O . GLY A 1 90 ? 7.27 1.896 -4.746 1 98.19 90 GLY A O 1
ATOM 665 N N . ASP A 1 91 ? 7.867 0.347 -6.203 1 98.62 91 ASP A N 1
ATOM 666 C CA . ASP A 1 91 ? 6.715 0.574 -7.07 1 98.62 91 ASP A CA 1
ATOM 667 C C . ASP A 1 91 ? 5.457 -0.076 -6.492 1 98.62 91 ASP A C 1
ATOM 669 O O . ASP A 1 91 ? 5.539 -1.109 -5.824 1 98.62 91 ASP A O 1
ATOM 673 N N . SER A 1 92 ? 4.312 0.543 -6.801 1 98.88 92 SER A N 1
ATOM 674 C CA . SER A 1 92 ? 3.035 0.108 -6.246 1 98.88 92 SER A CA 1
ATOM 675 C C . SER A 1 92 ? 1.951 0.076 -7.32 1 98.88 92 SER A C 1
ATOM 677 O O . SER A 1 92 ? 2.137 0.614 -8.414 1 98.88 92 SER A O 1
ATOM 679 N N . TRP A 1 93 ? 0.846 -0.649 -6.973 1 98.88 93 TRP A N 1
ATOM 680 C CA . TRP A 1 93 ? -0.352 -0.568 -7.805 1 98.88 93 TRP A CA 1
ATOM 681 C C . TRP A 1 93 ? -1.612 -0.696 -6.953 1 98.88 93 TRP A C 1
ATOM 683 O O . TRP A 1 93 ? -1.569 -1.23 -5.844 1 98.88 93 TRP A O 1
ATOM 693 N N . PHE A 1 94 ? -2.684 -0.113 -7.465 1 98.88 94 PHE A N 1
ATOM 694 C CA . PHE A 1 94 ? -4.059 -0.367 -7.055 1 98.88 94 PHE A CA 1
ATOM 695 C C . PHE A 1 94 ? -4.781 -1.229 -8.086 1 98.88 94 PHE A C 1
ATOM 697 O O . PHE A 1 94 ? -4.672 -0.991 -9.289 1 98.88 94 PHE A O 1
ATOM 704 N N . VAL A 1 95 ? -5.5 -2.268 -7.621 1 98.88 95 VAL A N 1
ATOM 705 C CA . VAL A 1 95 ? -6.246 -3.127 -8.539 1 98.88 95 VAL A CA 1
ATOM 706 C C . VAL A 1 95 ? -7.609 -3.463 -7.938 1 98.88 95 VAL A C 1
ATOM 708 O O . VAL A 1 95 ? -7.715 -3.746 -6.742 1 98.88 95 VAL A O 1
ATOM 711 N N . LYS A 1 96 ? -8.664 -3.451 -8.789 1 98.44 96 LYS A N 1
ATOM 712 C CA . LYS A 1 96 ? -10.016 -3.729 -8.328 1 98.44 96 LYS A CA 1
ATOM 713 C C . LYS A 1 96 ? -10.32 -5.223 -8.359 1 98.44 96 LYS A C 1
ATOM 715 O O . LYS A 1 96 ? -9.844 -5.938 -9.25 1 98.44 96 LYS A O 1
ATOM 720 N N . GLN A 1 97 ? -11.094 -5.574 -7.391 1 98.62 97 GLN A N 1
ATOM 721 C CA . GLN A 1 97 ? -11.656 -6.922 -7.398 1 98.62 97 GLN A CA 1
ATOM 722 C C . GLN A 1 97 ? -12.266 -7.254 -8.758 1 98.62 97 GLN A C 1
ATOM 724 O O . GLN A 1 97 ? -12.93 -6.41 -9.367 1 98.62 97 GLN A O 1
ATOM 729 N N . GLY A 1 98 ? -11.977 -8.477 -9.227 1 98.31 98 GLY A N 1
ATOM 730 C CA . GLY A 1 98 ? -12.547 -8.938 -10.492 1 98.31 98 GLY A CA 1
ATOM 731 C C . GLY A 1 98 ? -11.633 -8.695 -11.672 1 98.31 98 GLY A C 1
ATOM 732 O O . GLY A 1 98 ? -11.891 -9.188 -12.773 1 98.31 98 GLY A O 1
ATOM 733 N N . THR A 1 99 ? -10.57 -7.934 -11.547 1 98.56 99 THR A N 1
ATOM 734 C CA . THR A 1 99 ? -9.648 -7.664 -12.641 1 98.56 99 THR A CA 1
ATOM 735 C C . THR A 1 99 ? -8.836 -8.914 -12.992 1 98.56 99 THR A C 1
ATOM 737 O O . THR A 1 99 ? -8.312 -9.586 -12.102 1 98.56 99 THR A O 1
ATOM 740 N N . GLU A 1 100 ? -8.703 -9.266 -14.219 1 98.56 100 GLU A N 1
ATOM 741 C CA . GLU A 1 100 ? -7.875 -10.367 -14.695 1 98.56 100 GLU A CA 1
ATOM 742 C C . GLU A 1 100 ? -6.461 -9.891 -15.031 1 98.56 100 GLU A C 1
ATOM 744 O O . GLU A 1 100 ? -6.277 -9.008 -15.867 1 98.56 100 GLU A O 1
ATOM 749 N N . VAL A 1 101 ? -5.465 -10.516 -14.438 1 98.81 101 VAL A N 1
ATOM 750 C CA . VAL A 1 101 ? -4.09 -10.055 -14.594 1 98.81 101 VAL A CA 1
ATOM 751 C C . VAL A 1 101 ? -3.172 -11.242 -14.867 1 98.81 101 VAL A C 1
ATOM 753 O O . VAL A 1 101 ? -3.281 -12.281 -14.219 1 98.81 101 VAL A O 1
ATOM 756 N N . GLU A 1 102 ? -2.316 -11.086 -15.805 1 98.88 102 GLU A N 1
ATOM 757 C CA . GLU A 1 102 ? -1.181 -11.984 -15.984 1 98.88 102 GLU A CA 1
ATOM 758 C C . GLU A 1 102 ? 0.03 -11.516 -15.18 1 98.88 102 GLU A C 1
ATOM 760 O O . GLU A 1 102 ? 0.421 -10.352 -15.266 1 98.88 102 GLU A O 1
ATOM 765 N N . TRP A 1 103 ? 0.542 -12.438 -14.531 1 98.94 103 TRP A N 1
ATOM 766 C CA . TRP A 1 103 ? 1.747 -12.211 -13.742 1 98.94 103 TRP A CA 1
ATOM 767 C C . TRP A 1 103 ? 2.953 -12.891 -14.383 1 98.94 103 TRP A C 1
ATOM 769 O O . TRP A 1 103 ? 2.906 -14.078 -14.703 1 98.94 103 TRP A O 1
ATOM 779 N N . LYS A 1 104 ? 3.998 -12.133 -14.523 1 98.94 104 LYS A N 1
ATOM 780 C CA . LYS A 1 104 ? 5.309 -12.68 -14.859 1 98.94 104 LYS A CA 1
ATOM 781 C C . LYS A 1 104 ? 6.359 -12.266 -13.836 1 98.94 104 LYS A C 1
ATOM 783 O O . LYS A 1 104 ? 6.781 -11.102 -13.805 1 98.94 104 LYS A O 1
ATOM 788 N N . ILE A 1 105 ? 6.703 -13.219 -13.008 1 98.94 105 ILE A N 1
ATOM 789 C CA . ILE A 1 105 ? 7.77 -12.969 -12.047 1 98.94 105 ILE A CA 1
ATOM 790 C C . ILE A 1 105 ? 9.125 -13.047 -12.742 1 98.94 105 ILE A C 1
ATOM 792 O O . ILE A 1 105 ? 9.484 -14.094 -13.289 1 98.94 105 ILE A O 1
ATOM 796 N N . LEU A 1 106 ? 9.906 -11.992 -12.656 1 98.88 106 LEU A N 1
ATOM 797 C CA . LEU A 1 106 ? 11.07 -11.852 -13.516 1 98.88 106 LEU A CA 1
ATOM 798 C C . LEU A 1 106 ? 12.352 -12.195 -12.766 1 98.88 106 LEU A C 1
ATOM 800 O O . LEU A 1 106 ? 13.438 -12.25 -13.359 1 98.88 106 LEU A O 1
ATOM 804 N N . THR A 1 107 ? 12.312 -12.336 -11.477 1 98.88 107 THR A N 1
ATOM 805 C CA . THR A 1 107 ? 13.445 -12.648 -10.617 1 98.88 107 THR A CA 1
ATOM 806 C C . THR A 1 107 ? 13.211 -13.953 -9.867 1 98.88 107 THR A C 1
ATOM 808 O O . THR A 1 107 ? 12.07 -14.406 -9.734 1 98.88 107 THR A O 1
ATOM 811 N N . PRO A 1 108 ? 14.25 -14.578 -9.32 1 98.75 108 PRO A N 1
ATOM 812 C CA . PRO A 1 108 ? 14.062 -15.852 -8.625 1 98.75 108 PRO A CA 1
ATOM 813 C C . PRO A 1 108 ? 13.109 -15.742 -7.434 1 98.75 108 PRO A C 1
ATOM 815 O O . PRO A 1 108 ? 12.391 -16.688 -7.125 1 98.75 108 PRO A O 1
ATOM 818 N N . ARG A 1 109 ? 13.203 -14.602 -6.754 1 98.25 109 ARG A N 1
ATOM 819 C CA . ARG A 1 109 ? 12.297 -14.305 -5.652 1 98.25 109 ARG A CA 1
ATOM 820 C C . ARG A 1 109 ? 11.656 -12.93 -5.82 1 98.25 109 ARG A C 1
ATOM 822 O O . ARG A 1 109 ? 12.336 -11.969 -6.188 1 98.25 109 ARG A O 1
ATOM 829 N N . PHE A 1 110 ? 10.352 -12.891 -5.582 1 98.81 110 PHE A N 1
ATOM 830 C CA . PHE A 1 110 ? 9.555 -11.664 -5.578 1 98.81 110 PHE A CA 1
ATOM 831 C C . PHE A 1 110 ? 8.789 -11.523 -4.273 1 98.81 110 PHE A C 1
ATOM 833 O O . PHE A 1 110 ? 8.234 -12.5 -3.76 1 98.81 110 PHE A O 1
ATOM 840 N N . VAL A 1 111 ? 8.766 -10.281 -3.65 1 98.88 111 VAL A N 1
ATOM 841 C CA . VAL A 1 111 ? 8.008 -10.031 -2.43 1 98.88 111 VAL A CA 1
ATOM 842 C C . VAL A 1 111 ? 7.273 -8.695 -2.541 1 98.88 111 VAL A C 1
ATOM 844 O O . VAL A 1 111 ? 7.855 -7.695 -2.971 1 98.88 111 VAL A O 1
ATOM 847 N N . LYS A 1 112 ? 6.023 -8.773 -2.188 1 98.88 112 LYS A N 1
ATOM 848 C CA . LYS A 1 112 ? 5.25 -7.543 -2.023 1 98.88 112 LYS A CA 1
ATOM 849 C C . LYS A 1 112 ? 4.59 -7.492 -0.649 1 98.88 112 LYS A C 1
ATOM 851 O O . LYS A 1 112 ? 4.469 -8.516 0.028 1 98.88 112 LYS A O 1
ATOM 856 N N . HIS A 1 113 ? 4.27 -6.305 -0.151 1 98.88 113 HIS A N 1
ATOM 857 C CA . HIS A 1 113 ? 3.285 -6.102 0.908 1 98.88 113 HIS A CA 1
ATOM 858 C C . HIS A 1 113 ? 2.02 -5.445 0.367 1 98.88 113 HIS A C 1
ATOM 860 O O . HIS A 1 113 ? 2.039 -4.84 -0.708 1 98.88 113 HIS A O 1
ATOM 866 N N . TYR A 1 114 ? 0.876 -5.656 1.089 1 98.94 114 TYR A N 1
ATOM 867 C CA . TYR A 1 114 ? -0.396 -5.238 0.513 1 98.94 114 TYR A CA 1
ATOM 868 C C . TYR A 1 114 ? -1.427 -4.969 1.603 1 98.94 114 TYR A C 1
ATOM 870 O O . TYR A 1 114 ? -1.263 -5.41 2.742 1 98.94 114 TYR A O 1
ATOM 878 N N . LEU A 1 115 ? -2.418 -4.188 1.374 1 98.94 115 LEU A N 1
ATOM 879 C CA . LEU A 1 115 ? -3.729 -4.125 2.014 1 98.94 115 LEU A CA 1
ATOM 880 C C . LEU A 1 115 ? -4.836 -4.48 1.027 1 98.94 115 LEU A C 1
ATOM 882 O O . LEU A 1 115 ? -4.844 -3.99 -0.104 1 98.94 115 LEU A O 1
ATOM 886 N N . ALA A 1 116 ? -5.672 -5.363 1.414 1 98.75 116 ALA A N 1
ATOM 887 C CA . ALA A 1 116 ? -6.695 -5.883 0.51 1 98.75 116 ALA A CA 1
ATOM 888 C C . ALA A 1 116 ? -8.047 -5.969 1.204 1 98.75 116 ALA A C 1
ATOM 890 O O . ALA A 1 116 ? -8.125 -6.211 2.412 1 98.75 116 ALA A O 1
ATOM 891 N N . ASN A 1 117 ? -9.102 -5.734 0.472 1 98.56 117 ASN A N 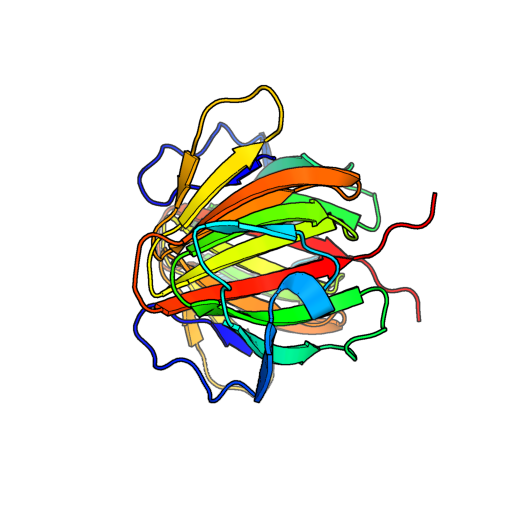1
ATOM 892 C CA . ASN A 1 117 ? -10.469 -5.801 0.962 1 98.56 117 ASN A CA 1
ATOM 893 C C . ASN A 1 117 ? -11.391 -6.504 -0.034 1 98.56 117 ASN A C 1
ATOM 895 O O . ASN A 1 117 ? -11.43 -6.141 -1.211 1 98.56 117 ASN A O 1
ATOM 899 N N . VAL A 1 118 ? -12.078 -7.574 0.379 1 98.06 118 VAL A N 1
ATOM 900 C CA . VAL A 1 118 ? -13.133 -8.164 -0.431 1 98.06 118 VAL A CA 1
ATOM 901 C C . VAL A 1 118 ? -14.391 -7.301 -0.359 1 98.06 118 VAL A C 1
ATOM 903 O O . VAL A 1 118 ? -14.969 -7.125 0.715 1 98.06 118 VAL A O 1
ATOM 906 N N . GLU A 1 119 ? -14.758 -6.727 -1.501 1 95.88 119 GLU A N 1
ATOM 907 C CA . GLU A 1 119 ? -15.914 -5.832 -1.527 1 95.88 119 GLU A CA 1
ATOM 908 C C . GLU A 1 119 ? -17.188 -6.594 -1.865 1 95.88 119 GLU A C 1
ATOM 910 O O . GLU A 1 119 ? -17.203 -7.426 -2.775 1 95.88 119 GLU A O 1
ATOM 915 N N . THR A 1 120 ? -18.109 -6.566 -0.996 1 84.12 120 THR A N 1
ATOM 916 C CA . THR A 1 120 ? -19.391 -7.219 -1.252 1 84.12 120 THR A CA 1
ATOM 917 C C . THR A 1 120 ? -20.25 -6.383 -2.197 1 84.12 120 THR A C 1
ATOM 919 O O . THR A 1 120 ? -20.297 -5.156 -2.076 1 84.12 120 THR A O 1
ATOM 922 N N . ARG A 1 121 ? -20.578 -6.918 -3.334 1 56.62 121 ARG A N 1
ATOM 923 C CA . ARG A 1 121 ? -21.469 -6.25 -4.285 1 56.62 121 ARG A CA 1
ATOM 924 C C . ARG A 1 121 ? -22.875 -6.105 -3.721 1 56.62 121 ARG A C 1
ATOM 926 O O . ARG A 1 121 ? -23.344 -6.98 -2.992 1 56.62 121 ARG A O 1
ATOM 933 N N . MET B 1 1 ? -6.305 -1.346 -13.242 1 97 1 MET B N 1
ATOM 934 C CA . MET B 1 1 ? -5.105 -1.297 -12.414 1 97 1 MET B CA 1
ATOM 935 C C . MET B 1 1 ? -4.395 0.044 -12.555 1 97 1 MET B C 1
ATOM 937 O O . MET B 1 1 ? -4.219 0.539 -13.672 1 97 1 MET B O 1
ATOM 941 N N . HIS B 1 2 ? -4.121 0.729 -11.438 1 97.69 2 HIS B N 1
ATOM 942 C CA . HIS B 1 2 ? -3.412 2.004 -11.43 1 97.69 2 HIS B CA 1
ATOM 943 C C . HIS B 1 2 ? -2.016 1.853 -10.836 1 97.69 2 HIS B C 1
ATOM 945 O O . HIS B 1 2 ? -1.867 1.366 -9.711 1 97.69 2 HIS B O 1
ATOM 951 N N . ALA B 1 3 ? -1.003 2.359 -11.562 1 98.19 3 ALA B N 1
ATOM 952 C CA . ALA B 1 3 ? 0.381 2.217 -11.117 1 98.19 3 ALA B CA 1
ATOM 953 C C . ALA B 1 3 ? 0.848 3.465 -10.375 1 98.19 3 ALA B C 1
ATOM 955 O O . ALA B 1 3 ? 0.518 4.59 -10.766 1 98.19 3 ALA B O 1
ATOM 956 N N . PHE B 1 4 ? 1.573 3.277 -9.266 1 98 4 PHE B N 1
ATOM 957 C CA . PHE B 1 4 ? 2.338 4.309 -8.57 1 98 4 PHE B CA 1
ATOM 958 C C . PHE B 1 4 ? 3.832 4.016 -8.648 1 98 4 PHE B C 1
ATOM 960 O O . PHE B 1 4 ? 4.371 3.293 -7.809 1 98 4 PHE B O 1
ATOM 967 N N . LYS B 1 5 ? 4.492 4.684 -9.523 1 97.06 5 LYS B N 1
ATOM 968 C CA . LYS B 1 5 ? 5.91 4.418 -9.734 1 97.06 5 LYS B CA 1
ATOM 969 C C . LYS B 1 5 ? 6.777 5.449 -9.016 1 97.06 5 LYS B C 1
ATOM 971 O O . LYS B 1 5 ? 6.512 6.648 -9.094 1 97.06 5 LYS B O 1
ATOM 976 N N . LEU B 1 6 ? 7.887 5.117 -8.328 1 94.38 6 LEU B N 1
ATOM 977 C CA . LEU B 1 6 ? 8.766 6.02 -7.594 1 94.38 6 LEU B CA 1
ATOM 978 C C . LEU B 1 6 ? 9.438 7.016 -8.539 1 94.38 6 LEU B C 1
ATOM 980 O O . LEU B 1 6 ? 9.68 8.164 -8.164 1 94.38 6 LEU B O 1
ATOM 984 N N . LYS B 1 7 ? 9.781 6.648 -9.703 1 86.19 7 LYS B N 1
ATOM 985 C CA . LYS B 1 7 ? 10.578 7.496 -10.586 1 86.19 7 LYS B CA 1
ATOM 986 C C . LYS B 1 7 ? 9.695 8.18 -11.633 1 86.19 7 LYS B C 1
ATOM 988 O O . LYS B 1 7 ? 10.188 8.578 -12.695 1 86.19 7 LYS B O 1
ATOM 993 N N . HIS B 1 8 ? 8.438 8.273 -11.336 1 91.56 8 HIS B N 1
ATOM 994 C CA . HIS B 1 8 ? 7.52 8.961 -12.234 1 91.56 8 HIS B CA 1
ATOM 995 C C . HIS B 1 8 ? 6.898 10.18 -11.555 1 91.56 8 HIS B C 1
ATOM 997 O O . HIS B 1 8 ? 6.789 10.227 -10.328 1 91.56 8 HIS B O 1
ATOM 1003 N N . PRO B 1 9 ? 6.52 11.141 -12.398 1 93.75 9 PRO B N 1
ATOM 1004 C CA . PRO B 1 9 ? 5.918 12.336 -11.805 1 93.75 9 PRO B CA 1
ATOM 1005 C C . PRO B 1 9 ? 4.617 12.039 -11.07 1 93.75 9 PRO B C 1
ATOM 1007 O O . PRO B 1 9 ? 3.834 11.188 -11.508 1 93.75 9 PRO B O 1
ATOM 1010 N N . VAL B 1 10 ? 4.457 12.703 -9.969 1 95.12 10 VAL B N 1
ATOM 1011 C CA . VAL B 1 10 ? 3.195 12.664 -9.234 1 95.12 10 VAL B CA 1
ATOM 1012 C C . VAL B 1 10 ? 2.143 13.492 -9.969 1 95.12 10 VAL B C 1
ATOM 1014 O O . VAL B 1 10 ? 2.414 14.617 -10.391 1 95.12 10 VAL B O 1
ATOM 1017 N N . PRO B 1 11 ? 0.962 12.906 -10.148 1 95.12 11 PRO B N 1
ATOM 1018 C CA . PRO B 1 11 ? -0.07 13.703 -10.805 1 95.12 11 PRO B CA 1
ATOM 1019 C C . PRO B 1 11 ? -0.442 14.961 -10.016 1 95.12 11 PRO B C 1
ATOM 1021 O O . PRO B 1 11 ? -0.032 15.109 -8.859 1 95.12 11 PRO B O 1
ATOM 1024 N N . GLU B 1 12 ? -1.178 15.844 -10.711 1 96.62 12 GLU B N 1
ATOM 1025 C CA . GLU B 1 12 ? -1.652 17.031 -10.023 1 96.62 12 GLU B CA 1
ATOM 1026 C C . GLU B 1 12 ? -2.578 16.672 -8.867 1 96.62 12 GLU B C 1
ATOM 1028 O O . GLU B 1 12 ? -3.459 15.82 -9.016 1 96.62 12 GLU B O 1
ATOM 1033 N N . LEU B 1 13 ? -2.342 17.281 -7.785 1 98.62 13 LEU B N 1
ATOM 1034 C CA . LEU B 1 13 ? -3.172 17.078 -6.602 1 98.62 13 LEU B CA 1
ATOM 1035 C C . LEU B 1 13 ? -4.016 18.328 -6.32 1 98.62 13 LEU B C 1
ATOM 1037 O O . LEU B 1 13 ? -3.545 19.453 -6.496 1 98.62 13 LEU B O 1
ATOM 1041 N N . GLN B 1 14 ? -5.203 18.141 -5.844 1 98.5 14 GLN B N 1
ATOM 1042 C CA . GLN B 1 14 ? -6.105 19.25 -5.523 1 98.5 14 GLN B CA 1
ATOM 1043 C C . GLN B 1 14 ? -5.852 19.781 -4.113 1 98.5 14 GLN B C 1
ATOM 1045 O O . GLN B 1 14 ? -5.93 19.016 -3.139 1 98.5 14 GLN B O 1
ATOM 1050 N N . PRO B 1 15 ? -5.66 21.078 -4.016 1 98.75 15 PRO B N 1
ATOM 1051 C CA . PRO B 1 15 ? -5.438 21.641 -2.686 1 98.75 15 PRO B CA 1
ATOM 1052 C C . PRO B 1 15 ? -6.66 21.531 -1.777 1 98.75 15 PRO B C 1
ATOM 1054 O O . PRO B 1 15 ? -7.789 21.719 -2.23 1 98.75 15 PRO B O 1
ATOM 1057 N N . ILE B 1 16 ? -6.473 21.234 -0.588 1 98.25 16 ILE B N 1
ATOM 1058 C CA . ILE B 1 16 ? -7.527 21.156 0.418 1 98.25 16 ILE B CA 1
ATOM 1059 C C . ILE B 1 16 ? -7.41 22.344 1.378 1 98.25 16 ILE B C 1
ATOM 1061 O O . ILE B 1 16 ? -8.406 23 1.682 1 98.25 16 ILE B O 1
ATOM 1065 N N . GLY B 1 17 ? -6.211 22.609 1.882 1 98.69 17 GLY B N 1
ATOM 1066 C CA . GLY B 1 17 ? -5.938 23.641 2.871 1 98.69 17 GLY B CA 1
ATOM 1067 C C . GLY B 1 17 ? -5.188 23.109 4.082 1 98.69 17 GLY B C 1
ATOM 1068 O O . GLY B 1 17 ? -4.387 22.188 3.971 1 98.69 17 GLY B O 1
ATOM 1069 N N . SER B 1 18 ? -5.426 23.734 5.18 1 98.88 18 SER B N 1
ATOM 1070 C CA . SER B 1 18 ? -4.762 23.328 6.414 1 98.88 18 SER B CA 1
ATOM 1071 C C . SER B 1 18 ? -5.082 21.875 6.758 1 98.88 18 SER B C 1
ATOM 1073 O O . SER B 1 18 ? -6.227 21.438 6.617 1 98.88 18 SER B O 1
ATOM 1075 N N . VAL B 1 19 ? -4.062 21.203 7.281 1 98.75 19 VAL B N 1
ATOM 1076 C CA . VAL B 1 19 ? -4.23 19.812 7.688 1 98.75 19 VAL B CA 1
ATOM 1077 C C . VAL B 1 19 ? -5.34 19.703 8.727 1 98.75 19 VAL B C 1
ATOM 1079 O O . VAL B 1 19 ? -5.926 18.641 8.914 1 98.75 19 VAL B O 1
ATOM 1082 N N . SER B 1 20 ? -5.664 20.797 9.414 1 98.56 20 SER B N 1
ATOM 1083 C CA . SER B 1 20 ? -6.719 20.797 10.43 1 98.56 20 SER B CA 1
ATOM 1084 C C . SER B 1 20 ? -8.07 20.453 9.812 1 98.56 20 SER B C 1
ATOM 1086 O O . SER B 1 20 ? -8.977 19.984 10.5 1 98.56 20 SER B O 1
ATOM 1088 N N . LEU B 1 21 ? -8.234 20.719 8.523 1 98 21 LEU B N 1
ATOM 1089 C CA . LEU B 1 21 ? -9.492 20.422 7.836 1 98 21 LEU B CA 1
ATOM 1090 C C . LEU B 1 21 ? -9.703 18.906 7.719 1 98 21 LEU B C 1
ATOM 1092 O O . LEU B 1 21 ? -10.812 18.469 7.43 1 98 21 LEU B O 1
ATOM 1096 N N . LEU B 1 22 ? -8.672 18.156 7.98 1 97.19 22 LEU B N 1
ATOM 1097 C CA . LEU B 1 22 ? -8.781 16.688 7.965 1 97.19 22 LEU B CA 1
ATOM 1098 C C . LEU B 1 22 ? -8.93 16.141 9.383 1 97.19 22 LEU B C 1
ATOM 1100 O O . LEU B 1 22 ? -8.797 14.938 9.602 1 97.19 22 LEU B O 1
ATOM 1104 N N . GLY B 1 23 ? -9.047 17 10.328 1 97.31 23 GLY B N 1
ATOM 1105 C CA . GLY B 1 23 ? -9.219 16.578 11.703 1 97.31 23 GLY B CA 1
ATOM 1106 C C . GLY B 1 23 ? -7.906 16.453 12.461 1 97.31 23 GLY B C 1
ATOM 1107 O O . GLY B 1 23 ? -7.875 15.93 13.578 1 97.31 23 GLY B O 1
ATOM 1108 N N . ALA B 1 24 ? -6.809 16.875 11.859 1 98.62 24 ALA B N 1
ATOM 1109 C CA . ALA B 1 24 ? -5.504 16.844 12.508 1 98.62 24 ALA B CA 1
ATOM 1110 C C . ALA B 1 24 ? -5.246 18.125 13.297 1 98.62 24 ALA B C 1
ATOM 1112 O O . ALA B 1 24 ? -5.93 19.125 13.094 1 98.62 24 ALA B O 1
ATOM 1113 N N . THR B 1 25 ? -4.234 18.094 14.234 1 98.75 25 THR B N 1
ATOM 1114 C CA . THR B 1 25 ? -3.84 19.25 15.023 1 98.75 25 THR B CA 1
ATOM 1115 C C . THR B 1 25 ? -2.416 19.688 14.688 1 98.75 25 THR B C 1
ATOM 1117 O O . THR B 1 25 ? -1.452 19.016 15.086 1 98.75 25 THR B O 1
ATOM 1120 N N . PRO B 1 26 ? -2.256 20.766 14.008 1 98.81 26 PRO B N 1
ATOM 1121 C CA . PRO B 1 26 ? -0.897 21.25 13.75 1 98.81 26 PRO B CA 1
ATOM 1122 C C . PRO B 1 26 ? -0.113 21.516 15.031 1 98.81 26 PRO B C 1
ATOM 1124 O O . PRO B 1 26 ? -0.674 22.016 16.016 1 98.81 26 PRO B O 1
ATOM 1127 N N . THR B 1 27 ? 1.191 21.219 15.07 1 98.81 27 THR B N 1
ATOM 1128 C CA . THR B 1 27 ? 2.031 21.422 16.234 1 98.81 27 THR B CA 1
ATOM 1129 C C . THR B 1 27 ? 3.227 22.297 15.906 1 98.81 27 THR B C 1
ATOM 1131 O O . THR B 1 27 ? 3.771 22.969 16.781 1 98.81 27 THR B O 1
ATOM 1134 N N . VAL B 1 28 ? 3.812 22.234 14.766 1 98.75 28 VAL B N 1
ATOM 1135 C CA . VAL B 1 28 ? 4.832 23.109 14.211 1 98.75 28 VAL B CA 1
ATOM 1136 C C . VAL B 1 28 ? 4.414 23.578 12.812 1 98.75 28 VAL B C 1
ATOM 1138 O O . VAL B 1 28 ? 4.262 22.75 11.906 1 98.75 28 VAL B O 1
ATOM 1141 N N . GLY B 1 29 ? 4.258 24.891 12.594 1 98.56 29 GLY B N 1
ATOM 1142 C CA . GLY B 1 29 ? 3.75 25.375 11.32 1 98.56 29 GLY B CA 1
ATOM 1143 C C . GLY B 1 29 ? 2.299 25 11.078 1 98.56 29 GLY B C 1
ATOM 1144 O O . GLY B 1 29 ? 1.562 24.703 12.023 1 98.56 29 GLY B O 1
ATOM 1145 N N . ASP B 1 30 ? 1.828 25.172 9.93 1 98.62 30 ASP B N 1
ATOM 1146 C CA . ASP B 1 30 ? 0.502 24.797 9.445 1 98.62 30 ASP B CA 1
ATOM 1147 C C . ASP B 1 30 ? 0.588 24.047 8.125 1 98.62 30 ASP B C 1
ATOM 1149 O O . ASP B 1 30 ? 0.333 24.625 7.062 1 98.62 30 ASP B O 1
ATOM 1153 N N . PRO B 1 31 ? 0.972 22.812 8.258 1 98.94 31 PRO B N 1
ATOM 1154 C CA . PRO B 1 31 ? 1.089 22.062 7 1 98.94 31 PRO B CA 1
ATOM 1155 C C . PRO B 1 31 ? -0.147 22.203 6.113 1 98.94 31 PRO B C 1
ATOM 1157 O O . PRO B 1 31 ? -1.274 22.062 6.594 1 98.94 31 PRO B O 1
ATOM 1160 N N . GLN B 1 32 ? 0.071 22.531 4.84 1 98.94 32 GLN B N 1
ATOM 1161 C CA . GLN B 1 32 ? -0.957 22.562 3.807 1 98.94 32 GLN B CA 1
ATOM 1162 C C . GLN B 1 32 ? -1.002 21.266 3.021 1 98.94 32 GLN B C 1
ATOM 1164 O O . GLN B 1 32 ? 0.036 20.75 2.594 1 98.94 32 GLN B O 1
ATOM 1169 N N . VAL B 1 33 ? -2.275 20.75 2.84 1 98.88 33 VAL B N 1
ATOM 1170 C CA . VAL B 1 33 ? -2.375 19.406 2.279 1 98.88 33 VAL B CA 1
ATOM 1171 C C . VAL B 1 33 ? -3.18 19.453 0.982 1 98.88 33 VAL B C 1
ATOM 1173 O O . VAL B 1 33 ? -3.902 20.422 0.722 1 98.88 33 VAL B O 1
ATOM 1176 N N . ALA B 1 34 ? -2.924 18.484 0.192 1 98.88 34 ALA B N 1
ATOM 1177 C CA . ALA B 1 34 ? -3.596 18.25 -1.084 1 98.88 34 ALA B CA 1
ATOM 1178 C C . ALA B 1 34 ? -3.801 16.766 -1.331 1 98.88 34 ALA B C 1
ATOM 1180 O O . ALA B 1 34 ? -3.232 15.922 -0.625 1 98.88 34 ALA B O 1
ATOM 1181 N N . GLY B 1 35 ? -4.746 16.438 -2.271 1 98.62 35 GLY B N 1
ATOM 1182 C CA . GLY B 1 35 ? -4.988 15.023 -2.543 1 98.62 35 GLY B CA 1
ATOM 1183 C C . GLY B 1 35 ? -5.629 14.781 -3.895 1 98.62 35 GLY B C 1
ATOM 1184 O O . GLY B 1 35 ? -5.996 15.727 -4.594 1 98.62 35 GLY B O 1
ATOM 1185 N N . ALA B 1 36 ? -5.66 13.586 -4.344 1 98.31 36 ALA B N 1
ATOM 1186 C CA . ALA B 1 36 ? -6.391 13.031 -5.477 1 98.31 36 ALA B CA 1
ATOM 1187 C C . ALA B 1 36 ? -6.918 11.633 -5.156 1 98.31 36 ALA B C 1
ATOM 1189 O O . ALA B 1 36 ? -6.219 10.828 -4.539 1 98.31 36 ALA B O 1
ATOM 1190 N N . MET B 1 37 ? -8.156 11.383 -5.609 1 98.25 37 MET B N 1
ATOM 1191 C CA . MET B 1 37 ? -8.711 10.047 -5.414 1 98.25 37 MET B CA 1
ATOM 1192 C C . MET B 1 37 ? -8.469 9.172 -6.637 1 98.25 37 MET B C 1
ATOM 1194 O O . MET B 1 37 ? -8.656 9.617 -7.77 1 98.25 37 MET B O 1
ATOM 1198 N N . ILE B 1 38 ? -8.023 8.023 -6.422 1 98.19 38 ILE B N 1
ATOM 1199 C CA . ILE B 1 38 ? -7.883 7 -7.453 1 98.19 38 ILE B CA 1
ATOM 1200 C C . ILE B 1 38 ? -9.117 6.105 -7.461 1 98.19 38 ILE B C 1
ATOM 1202 O O . ILE B 1 38 ? -9.57 5.672 -8.523 1 98.19 38 ILE B O 1
ATOM 1206 N N . TYR B 1 39 ? -9.633 5.82 -6.312 1 98.56 39 TYR B N 1
ATOM 1207 C CA . TYR B 1 39 ? -10.812 4.98 -6.121 1 98.56 39 TYR B CA 1
ATOM 1208 C C . TYR B 1 39 ? -11.656 5.473 -4.953 1 98.56 39 TYR B C 1
ATOM 1210 O O . TYR B 1 39 ? -11.125 5.758 -3.873 1 98.56 39 TYR B O 1
ATOM 1218 N N . GLY B 1 40 ? -12.953 5.574 -5.137 1 97.69 40 GLY B N 1
ATOM 1219 C CA . GLY B 1 40 ? -13.875 6.098 -4.137 1 97.69 40 GLY B CA 1
ATOM 1220 C C . GLY B 1 40 ? -13.922 7.613 -4.109 1 97.69 40 GLY B C 1
ATOM 1221 O O . GLY B 1 40 ? -13.203 8.281 -4.859 1 97.69 40 GLY B O 1
ATOM 1222 N N . GLU B 1 41 ? -14.875 8.039 -3.279 1 95.81 41 GLU B N 1
ATOM 1223 C CA . GLU B 1 41 ? -15 9.461 -2.975 1 95.81 41 GLU B CA 1
ATOM 1224 C C . GLU B 1 41 ? -14.492 9.773 -1.569 1 95.81 41 GLU B C 1
ATOM 1226 O O . GLU B 1 41 ? -14.414 8.883 -0.721 1 95.81 41 GLU B O 1
ATOM 1231 N N . PRO B 1 42 ? -14.172 11.023 -1.342 1 90.81 42 PRO B N 1
ATOM 1232 C CA . PRO B 1 42 ? -13.547 11.391 -0.07 1 90.81 42 PRO B CA 1
ATOM 1233 C C . PRO B 1 42 ? -14.352 10.93 1.142 1 90.81 42 PRO B C 1
ATOM 1235 O O . PRO B 1 42 ? -13.781 10.617 2.188 1 90.81 42 PRO B O 1
ATOM 1238 N N . GLN B 1 43 ? -15.617 10.789 1.038 1 93.44 43 GLN B N 1
ATOM 1239 C CA . GLN B 1 43 ? -16.422 10.445 2.205 1 93.44 43 GLN B CA 1
ATOM 1240 C C . GLN B 1 43 ? -16.703 8.953 2.262 1 93.44 43 GLN B C 1
ATOM 1242 O O . GLN B 1 43 ? -17.344 8.469 3.207 1 93.44 43 GLN B O 1
ATOM 1247 N N . ASP B 1 44 ? -16.297 8.227 1.275 1 96.94 44 ASP B N 1
ATOM 1248 C CA . ASP B 1 44 ? -16.531 6.785 1.262 1 96.94 44 ASP B CA 1
ATOM 1249 C C . ASP B 1 44 ? -15.68 6.086 2.324 1 96.94 44 ASP B C 1
ATOM 1251 O O . ASP B 1 44 ? -14.602 6.57 2.688 1 96.94 44 ASP B O 1
ATOM 1255 N N . ALA B 1 45 ? -16.109 4.961 2.781 1 96.81 45 ALA B N 1
ATOM 1256 C CA . ALA B 1 45 ? -15.406 4.184 3.803 1 96.81 45 ALA B CA 1
ATOM 1257 C C . ALA B 1 45 ? -14.164 3.516 3.227 1 96.81 45 ALA B C 1
ATOM 1259 O O . ALA B 1 45 ? -13.219 3.219 3.959 1 96.81 45 ALA B O 1
ATOM 1260 N N . PHE B 1 46 ? -14.172 3.184 1.979 1 98.06 46 PHE B N 1
ATOM 1261 C CA . PHE B 1 46 ? -13.094 2.475 1.305 1 98.06 46 PHE B CA 1
ATOM 1262 C C . PHE B 1 46 ? -12.562 3.287 0.131 1 98.06 46 PHE B C 1
ATOM 1264 O O . PHE B 1 46 ? -13.266 3.504 -0.854 1 98.06 46 PHE B O 1
ATOM 1271 N N . THR B 1 47 ? -11.266 3.764 0.245 1 98.5 47 THR B N 1
ATOM 1272 C CA . THR B 1 47 ? -10.742 4.707 -0.738 1 98.5 47 THR B CA 1
ATOM 1273 C C . THR B 1 47 ? -9.273 4.414 -1.036 1 98.5 47 THR B C 1
ATOM 1275 O O . THR B 1 47 ? -8.578 3.812 -0.218 1 98.5 47 THR B O 1
ATOM 1278 N N . CYS B 1 48 ? -8.867 4.746 -2.191 1 98.81 48 CYS B N 1
ATOM 1279 C CA . CYS B 1 48 ? -7.469 4.816 -2.609 1 98.81 48 CYS B CA 1
ATOM 1280 C C . CYS B 1 48 ? -7.137 6.191 -3.172 1 98.81 48 CYS B C 1
ATOM 1282 O O . CYS B 1 48 ? -7.926 6.77 -3.922 1 98.81 48 CYS B O 1
ATOM 1284 N N . GLY B 1 49 ? -5.965 6.707 -2.797 1 98.62 49 GLY B N 1
ATOM 1285 C CA . GLY B 1 49 ? -5.621 8.008 -3.35 1 98.62 49 GLY B CA 1
ATOM 1286 C C . GLY B 1 49 ? -4.195 8.43 -3.047 1 98.62 49 GLY B C 1
ATOM 1287 O O . GLY B 1 49 ? -3.355 7.59 -2.705 1 98.62 49 GLY B O 1
ATOM 1288 N N . LEU B 1 50 ? -3.879 9.664 -3.369 1 98.88 50 LEU B N 1
ATOM 1289 C CA . LEU B 1 50 ? -2.633 10.359 -3.072 1 98.88 50 LEU B CA 1
ATOM 1290 C C . LEU B 1 50 ? -2.861 11.469 -2.051 1 98.88 50 LEU B C 1
ATOM 1292 O O . LEU B 1 50 ? -3.926 12.094 -2.035 1 98.88 50 LEU B O 1
ATOM 1296 N N . PHE B 1 51 ? -1.975 11.656 -1.186 1 98.88 51 PHE B N 1
ATOM 1297 C CA . PHE B 1 51 ? -1.947 12.703 -0.164 1 98.88 51 PHE B CA 1
ATOM 1298 C C . PHE B 1 51 ? -0.619 13.445 -0.187 1 98.88 51 PHE B C 1
ATOM 1300 O O . PHE B 1 51 ? 0.441 12.836 -0.331 1 98.88 51 PHE B O 1
ATOM 1307 N N . SER B 1 52 ? -0.673 14.734 -0.027 1 98.94 52 SER B N 1
ATOM 1308 C CA . SER B 1 52 ? 0.552 15.516 0.105 1 98.94 52 SER B CA 1
ATOM 1309 C C . SER B 1 52 ? 0.461 16.484 1.271 1 98.94 52 SER B C 1
ATOM 1311 O O . SER B 1 52 ? -0.637 16.844 1.704 1 98.94 52 SER B O 1
ATOM 1313 N N . SER B 1 53 ? 1.524 16.875 1.728 1 98.94 53 SER B N 1
ATOM 1314 C CA . SER B 1 53 ? 1.641 17.859 2.797 1 98.94 53 SER B CA 1
ATOM 1315 C C . SER B 1 53 ? 2.881 18.719 2.617 1 98.94 53 SER B C 1
ATOM 1317 O O . SER B 1 53 ? 3.926 18.234 2.178 1 98.94 53 SER B O 1
ATOM 1319 N N . THR B 1 54 ? 2.826 19.938 2.996 1 98.94 54 THR B N 1
ATOM 1320 C CA . THR B 1 54 ? 4.012 20.781 3.141 1 98.94 54 THR B CA 1
ATOM 1321 C C . THR B 1 54 ? 4.711 20.5 4.469 1 98.94 54 THR B C 1
ATOM 1323 O O . THR B 1 54 ? 4.18 19.781 5.32 1 98.94 54 THR B O 1
ATOM 1326 N N . GLU B 1 55 ? 5.855 21.062 4.59 1 98.94 55 GLU B N 1
ATOM 1327 C CA . GLU B 1 55 ? 6.695 20.844 5.766 1 98.94 55 GLU B CA 1
ATOM 1328 C C . GLU B 1 55 ? 5.996 21.328 7.035 1 98.94 55 GLU B C 1
ATOM 1330 O O . GLU B 1 55 ? 5.234 22.297 7 1 98.94 55 GLU B O 1
ATOM 1335 N N . GLY B 1 56 ? 6.305 20.719 8.156 1 98.88 56 GLY B N 1
ATOM 1336 C CA . GLY B 1 56 ? 5.723 21 9.461 1 98.88 56 GLY B CA 1
ATOM 1337 C C . GLY B 1 56 ? 5.371 19.75 10.242 1 98.88 56 GLY B C 1
ATOM 1338 O O . GLY B 1 56 ? 5.863 18.672 9.938 1 98.88 56 GLY B O 1
ATOM 1339 N N . SER B 1 57 ? 4.586 19.938 11.352 1 98.88 57 SER B N 1
ATOM 1340 C CA . SER B 1 57 ? 4.215 18.781 12.164 1 98.88 57 SER B CA 1
ATOM 1341 C C . SER B 1 57 ? 2.768 18.891 12.633 1 98.88 57 SER B C 1
ATOM 1343 O O . SER B 1 57 ? 2.219 19.984 12.75 1 98.88 57 SER B O 1
ATOM 1345 N N . PHE B 1 58 ? 2.201 17.812 12.875 1 98.88 58 PHE B N 1
ATOM 1346 C CA . PHE B 1 58 ? 0.838 17.719 13.383 1 98.88 58 PHE B CA 1
ATOM 1347 C C . PHE B 1 58 ? 0.606 16.359 14.047 1 98.88 58 PHE B C 1
ATOM 1349 O O . PHE B 1 58 ? 1.397 15.438 13.875 1 98.88 58 PHE B O 1
ATOM 1356 N N . THR B 1 59 ? -0.442 16.266 14.836 1 98.75 59 THR B N 1
ATOM 1357 C CA . THR B 1 59 ? -0.92 15.008 15.391 1 98.75 59 THR B CA 1
ATOM 1358 C C . THR B 1 59 ? -2.281 14.641 14.812 1 98.75 59 THR B C 1
ATOM 1360 O O . THR B 1 59 ? -3.078 15.523 14.477 1 98.75 59 THR B O 1
ATOM 1363 N N . MET B 1 60 ? -2.48 13.391 14.664 1 98.19 60 MET B N 1
ATOM 1364 C CA . MET B 1 60 ? -3.773 12.922 14.172 1 98.19 60 MET B CA 1
ATOM 1365 C C . MET B 1 60 ? -4.098 11.539 14.742 1 98.19 60 MET B C 1
ATOM 1367 O O . MET B 1 60 ? -3.197 10.734 14.977 1 98.19 60 MET B O 1
ATOM 1371 N N . THR B 1 61 ? -5.332 11.383 15.062 1 98.44 61 THR B N 1
ATOM 1372 C CA . THR B 1 61 ? -5.855 10.039 15.266 1 98.44 61 THR B CA 1
ATOM 1373 C C . THR B 1 61 ? -6.406 9.469 13.961 1 98.44 61 THR B C 1
ATOM 1375 O O . THR B 1 61 ? -7.316 10.047 13.367 1 98.44 61 THR B O 1
ATOM 1378 N N . TYR B 1 62 ? -5.855 8.344 13.523 1 98.56 62 TYR B N 1
ATOM 1379 C CA . TYR B 1 62 ? -6.254 7.785 12.234 1 98.56 62 TYR B CA 1
ATOM 1380 C C . TYR B 1 62 ? -7.738 7.441 12.227 1 98.56 62 TYR B C 1
ATOM 1382 O O . TYR B 1 62 ? -8.195 6.598 13 1 98.56 62 TYR B O 1
ATOM 1390 N N . PRO B 1 63 ? -8.469 7.988 11.312 1 97.62 63 PRO B N 1
ATOM 1391 C CA . PRO B 1 63 ? -9.898 7.695 11.242 1 97.62 63 PRO B CA 1
ATOM 1392 C C . PRO B 1 63 ? -10.211 6.438 10.43 1 97.62 63 PRO B C 1
ATOM 1394 O O . PRO B 1 63 ? -11.375 6.074 10.273 1 97.62 63 PRO B O 1
ATOM 1397 N N . PHE B 1 64 ? -9.305 5.777 9.836 1 98.31 64 PHE B N 1
ATOM 1398 C CA . PHE B 1 64 ? -9.375 4.586 9 1 98.31 64 PHE B CA 1
ATOM 1399 C C . PHE B 1 64 ? -8.148 3.705 9.203 1 98.31 64 PHE B C 1
ATOM 1401 O O . PHE B 1 64 ? -7.121 4.168 9.711 1 98.31 64 PHE B O 1
ATOM 1408 N N . THR B 1 65 ? -8.273 2.449 8.938 1 98.81 65 THR B N 1
ATOM 1409 C CA . THR B 1 65 ? -7.113 1.589 8.742 1 98.81 65 THR B CA 1
ATOM 1410 C C . THR B 1 65 ? -6.488 1.823 7.371 1 98.81 65 THR B C 1
ATOM 1412 O O . THR B 1 65 ? -7.203 1.936 6.371 1 98.81 65 THR B O 1
ATOM 1415 N N . GLU B 1 66 ? -5.141 1.928 7.352 1 98.88 66 GLU B N 1
ATOM 1416 C CA . GLU B 1 66 ? -4.516 2.385 6.113 1 98.88 66 GLU B CA 1
ATOM 1417 C C . GLU B 1 66 ? -3.201 1.654 5.859 1 98.88 66 GLU B C 1
ATOM 1419 O O . GLU B 1 66 ? -2.477 1.322 6.797 1 98.88 66 GLU B O 1
ATOM 1424 N N . HIS B 1 67 ? -2.955 1.338 4.645 1 98.88 67 HIS B N 1
ATOM 1425 C CA . HIS B 1 67 ? -1.661 1.005 4.062 1 98.88 67 HIS B CA 1
ATOM 1426 C C . HIS B 1 67 ? -1.169 2.117 3.141 1 98.88 67 HIS B C 1
ATOM 1428 O O . HIS B 1 67 ? -1.896 2.553 2.244 1 98.88 67 HIS B O 1
ATOM 1434 N N . ALA B 1 68 ? 0.026 2.648 3.346 1 98.94 68 ALA B N 1
ATOM 1435 C CA . ALA B 1 68 ? 0.521 3.793 2.588 1 98.94 68 ALA B CA 1
ATOM 1436 C C . ALA B 1 68 ? 1.981 3.598 2.188 1 98.94 68 ALA B C 1
ATOM 1438 O O . ALA B 1 68 ? 2.738 2.924 2.891 1 98.94 68 ALA B O 1
ATOM 1439 N N . THR B 1 69 ? 2.412 4.18 1.1 1 98.88 69 THR B N 1
ATOM 1440 C CA . THR B 1 69 ? 3.781 4.18 0.595 1 98.88 69 THR B CA 1
ATOM 1441 C C . THR B 1 69 ? 4.211 5.586 0.19 1 98.88 69 THR B C 1
ATOM 1443 O O . THR B 1 69 ? 3.453 6.305 -0.465 1 98.88 69 THR B O 1
ATOM 1446 N N . VAL B 1 70 ? 5.414 5.953 0.562 1 98.81 70 VAL B N 1
ATOM 1447 C CA . VAL B 1 70 ? 5.945 7.277 0.252 1 98.81 70 VAL B CA 1
ATOM 1448 C C . VAL B 1 70 ? 6.383 7.332 -1.211 1 98.81 70 VAL B C 1
ATOM 1450 O O . VAL B 1 70 ? 7.094 6.445 -1.687 1 98.81 70 VAL B O 1
ATOM 1453 N N . LEU B 1 71 ? 5.949 8.359 -1.884 1 98.56 71 LEU B N 1
ATOM 1454 C CA . LEU B 1 71 ? 6.402 8.594 -3.25 1 98.56 71 LEU B CA 1
ATOM 1455 C C . LEU B 1 71 ? 7.484 9.672 -3.285 1 98.56 71 LEU B C 1
ATOM 1457 O O . LEU B 1 71 ? 8.406 9.602 -4.102 1 98.56 71 LEU B O 1
ATOM 1461 N N . GLU B 1 72 ? 7.324 10.695 -2.484 1 98.38 72 GLU B N 1
ATOM 1462 C CA . GLU B 1 72 ? 8.195 11.859 -2.465 1 98.38 72 GLU B CA 1
ATOM 1463 C C . GLU B 1 72 ? 8.391 12.383 -1.043 1 98.38 72 GLU B C 1
ATOM 1465 O O . GLU B 1 72 ? 7.445 12.414 -0.254 1 98.38 72 GLU B O 1
ATOM 1470 N N . GLY B 1 73 ? 9.648 12.844 -0.813 1 98.38 73 GLY B N 1
ATOM 1471 C CA . GLY B 1 73 ? 9.93 13.484 0.462 1 98.38 73 GLY B CA 1
ATOM 1472 C C . GLY B 1 73 ? 10.172 12.5 1.586 1 98.38 73 GLY B C 1
ATOM 1473 O O . GLY B 1 73 ? 10.453 11.32 1.336 1 98.38 73 GLY B O 1
ATOM 1474 N N . GLU B 1 74 ? 10.172 13.07 2.783 1 98.81 74 GLU B N 1
ATOM 1475 C CA . GLU B 1 74 ? 10.477 12.297 3.979 1 98.81 74 GLU B CA 1
ATOM 1476 C C . GLU B 1 74 ? 9.578 12.695 5.145 1 98.81 74 GLU B C 1
ATOM 1478 O O . GLU B 1 74 ? 9.227 13.867 5.293 1 98.81 74 GLU B O 1
ATOM 1483 N N . VAL B 1 75 ? 9.258 11.672 5.961 1 98.94 75 VAL B N 1
ATOM 1484 C CA . VAL B 1 75 ? 8.398 11.922 7.117 1 98.94 75 VAL B CA 1
ATOM 1485 C C . VAL B 1 75 ? 8.883 11.086 8.305 1 98.94 75 VAL B C 1
ATOM 1487 O O . VAL B 1 75 ? 9.438 10 8.125 1 98.94 75 VAL B O 1
ATOM 1490 N N . GLU B 1 76 ? 8.773 11.641 9.43 1 98.94 76 GLU B N 1
ATOM 1491 C CA . GLU B 1 76 ? 8.93 10.906 10.68 1 98.94 76 GLU B CA 1
ATOM 1492 C C . GLU B 1 76 ? 7.582 10.711 11.375 1 98.94 76 GLU B C 1
ATOM 1494 O O . GLU B 1 76 ? 6.855 11.672 11.625 1 98.94 76 GLU B O 1
ATOM 1499 N N . LEU B 1 77 ? 7.215 9.469 11.648 1 98.94 77 LEU B N 1
ATOM 1500 C CA . LEU B 1 77 ? 5.977 9.125 12.328 1 98.94 77 LEU B CA 1
ATOM 1501 C C . LEU B 1 77 ? 6.258 8.539 13.703 1 98.94 77 LEU B C 1
ATOM 1503 O O . LEU B 1 77 ? 7.109 7.656 13.844 1 98.94 77 LEU B O 1
ATOM 1507 N N . THR B 1 78 ? 5.562 9.062 14.672 1 98.88 78 THR B N 1
ATOM 1508 C CA . THR B 1 78 ? 5.68 8.547 16.031 1 98.88 78 THR B CA 1
ATOM 1509 C C . THR B 1 78 ? 4.312 8.133 16.578 1 98.88 78 THR B C 1
ATOM 1511 O O . THR B 1 78 ? 3.436 8.977 16.766 1 98.88 78 THR B O 1
ATOM 1514 N N . VAL B 1 79 ? 4.199 6.824 16.766 1 98.44 79 VAL B N 1
ATOM 1515 C CA . VAL B 1 79 ? 3.004 6.355 17.453 1 98.44 79 VAL B CA 1
ATOM 1516 C C . VAL B 1 79 ? 3.076 6.738 18.922 1 98.44 79 VAL B C 1
ATOM 1518 O O . VAL B 1 79 ? 4.133 6.621 19.547 1 98.44 79 VAL B O 1
ATOM 1521 N N . ALA B 1 80 ? 1.931 7.156 19.438 1 93.75 80 ALA B N 1
ATOM 1522 C CA . ALA B 1 80 ? 1.91 7.559 20.828 1 93.75 80 ALA B CA 1
ATOM 1523 C C . ALA B 1 80 ? 2.613 6.527 21.719 1 93.75 80 ALA B C 1
ATOM 1525 O O . ALA B 1 80 ? 2.297 5.34 21.656 1 93.75 80 ALA B O 1
ATOM 1526 N N . GLY B 1 81 ? 3.621 7.039 22.453 1 91.56 81 GLY B N 1
ATOM 1527 C CA . GLY B 1 81 ? 4.336 6.18 23.391 1 91.56 81 GLY B CA 1
ATOM 1528 C C . GLY B 1 81 ? 5.465 5.402 22.734 1 91.56 81 GLY B C 1
ATOM 1529 O O . GLY B 1 81 ? 6.156 4.625 23.391 1 91.56 81 GLY B O 1
ATOM 1530 N N . GLY B 1 82 ? 5.578 5.516 21.375 1 96.56 82 GLY B N 1
ATOM 1531 C CA . GLY B 1 82 ? 6.605 4.762 20.672 1 96.56 82 GLY B CA 1
ATOM 1532 C C . GLY B 1 82 ? 7.781 5.617 20.234 1 96.56 82 GLY B C 1
ATOM 1533 O O . GLY B 1 82 ? 7.867 6.793 20.594 1 96.56 82 GLY B O 1
ATOM 1534 N N . GLU B 1 83 ? 8.711 5.008 19.578 1 98 83 GLU B N 1
ATOM 1535 C CA . GLU B 1 83 ? 9.859 5.711 19.016 1 98 83 GLU B CA 1
ATOM 1536 C C . GLU B 1 83 ? 9.547 6.277 17.625 1 98 83 GLU B C 1
ATOM 1538 O O . GLU B 1 83 ? 8.773 5.684 16.875 1 98 83 GLU B O 1
ATOM 1543 N N . PRO B 1 84 ? 10.195 7.387 17.328 1 98.62 84 PRO B N 1
ATOM 1544 C CA . PRO B 1 84 ? 10.031 7.91 15.969 1 98.62 84 PRO B CA 1
ATOM 1545 C C . PRO B 1 84 ? 10.547 6.949 14.898 1 98.62 84 PRO B C 1
ATOM 1547 O O . PRO B 1 84 ? 11.555 6.277 15.102 1 98.62 84 PRO B O 1
ATOM 1550 N N . GLN B 1 85 ? 9.867 6.883 13.82 1 98.5 85 GLN B N 1
ATOM 1551 C CA . GLN B 1 85 ? 10.273 6.113 12.648 1 98.5 85 GLN B CA 1
ATOM 1552 C C . GLN B 1 85 ? 10.297 6.98 11.398 1 98.5 85 GLN B C 1
ATOM 1554 O O . GLN B 1 85 ? 9.312 7.66 11.086 1 98.5 85 GLN B O 1
ATOM 1559 N N . ARG B 1 86 ? 11.352 6.93 10.656 1 98.5 86 ARG B N 1
ATOM 1560 C CA . ARG B 1 86 ? 11.477 7.719 9.438 1 98.5 86 ARG B CA 1
ATOM 1561 C C . ARG B 1 86 ? 11.117 6.891 8.211 1 98.5 86 ARG B C 1
ATOM 1563 O O . ARG B 1 86 ? 11.469 5.715 8.125 1 98.5 86 ARG B O 1
ATOM 1570 N N . PHE B 1 87 ? 10.453 7.531 7.324 1 98.75 87 PHE B N 1
ATOM 1571 C CA . PHE B 1 87 ? 10.062 6.926 6.059 1 98.75 87 PHE B CA 1
ATOM 1572 C C . PHE B 1 87 ? 10.484 7.805 4.883 1 98.75 87 PHE B C 1
ATOM 1574 O O . PHE B 1 87 ? 10.305 9.023 4.922 1 98.75 87 PHE B O 1
ATOM 1581 N N . ALA B 1 88 ? 11.055 7.164 3.873 1 98.38 88 ALA B N 1
ATOM 1582 C CA . ALA B 1 88 ? 11.508 7.785 2.631 1 98.38 88 ALA B CA 1
ATOM 1583 C C . ALA B 1 88 ? 10.875 7.102 1.418 1 98.38 88 ALA B C 1
ATOM 1585 O O . ALA B 1 88 ? 10.172 6.102 1.558 1 98.38 88 ALA B O 1
ATOM 1586 N N . PRO B 1 89 ? 11.102 7.652 0.217 1 98.25 89 PRO B N 1
ATOM 1587 C CA . PRO B 1 89 ? 10.414 7.102 -0.951 1 98.25 89 PRO B CA 1
ATOM 1588 C C . PRO B 1 89 ? 10.57 5.59 -1.077 1 98.25 89 PRO B C 1
ATOM 1590 O O . PRO B 1 89 ? 11.695 5.078 -1.035 1 98.25 89 PRO B O 1
ATOM 1593 N N . GLY B 1 90 ? 9.453 4.949 -1.215 1 98.25 90 GLY B N 1
ATOM 1594 C CA . GLY B 1 90 ? 9.414 3.5 -1.324 1 98.25 90 GLY B CA 1
ATOM 1595 C C . GLY B 1 90 ? 9.117 2.809 -0.008 1 98.25 90 GLY B C 1
ATOM 1596 O O . GLY B 1 90 ? 8.703 1.647 0.01 1 98.25 90 GLY B O 1
ATOM 1597 N N . ASP B 1 91 ? 9.32 3.455 1.117 1 98.62 91 ASP B N 1
ATOM 1598 C CA . ASP B 1 91 ? 8.945 2.906 2.418 1 98.62 91 ASP B CA 1
ATOM 1599 C C . ASP B 1 91 ? 7.438 2.973 2.629 1 98.62 91 ASP B C 1
ATOM 1601 O O . ASP B 1 91 ? 6.773 3.885 2.127 1 98.62 91 ASP B O 1
ATOM 1605 N N . SER B 1 92 ? 6.934 2.008 3.402 1 98.81 92 SER B N 1
ATOM 1606 C CA . SER B 1 92 ? 5.496 1.871 3.619 1 98.81 92 SER B CA 1
ATOM 1607 C C . SER B 1 92 ? 5.184 1.603 5.086 1 98.81 92 SER B C 1
ATOM 1609 O O . SER B 1 92 ? 6.082 1.293 5.871 1 98.81 92 SER B O 1
ATOM 1611 N N . TRP B 1 93 ? 3.877 1.819 5.434 1 98.88 93 TRP B N 1
ATOM 1612 C CA . TRP B 1 93 ? 3.398 1.384 6.742 1 98.88 93 TRP B CA 1
ATOM 1613 C C . TRP B 1 93 ? 1.94 0.94 6.668 1 98.88 93 TRP B C 1
ATOM 1615 O O . TRP B 1 93 ? 1.214 1.326 5.75 1 98.88 93 TRP B O 1
ATOM 16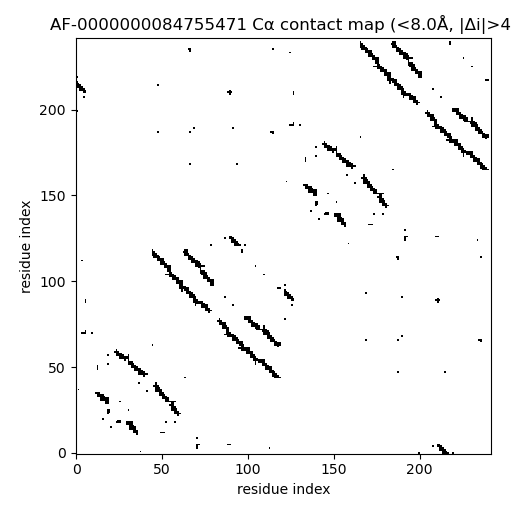25 N N . PHE B 1 94 ? 1.586 0.055 7.586 1 98.88 94 PHE B N 1
ATOM 1626 C CA . PHE B 1 94 ? 0.214 -0.27 7.957 1 98.88 94 PHE B CA 1
ATOM 1627 C C . PHE B 1 94 ? -0.149 0.362 9.297 1 98.88 94 PHE B C 1
ATOM 1629 O O . PHE B 1 94 ? 0.636 0.312 10.25 1 98.88 94 PHE B O 1
ATOM 1636 N N . VAL B 1 95 ? -1.335 1.001 9.367 1 98.88 95 VAL B N 1
ATOM 1637 C CA . VAL B 1 95 ? -1.771 1.608 10.625 1 98.88 95 VAL B CA 1
ATOM 1638 C C . VAL B 1 95 ? -3.26 1.342 10.836 1 98.88 95 VAL B C 1
ATOM 1640 O O . VAL B 1 95 ? -4.055 1.435 9.898 1 98.88 95 VAL B O 1
ATOM 1643 N N . LYS B 1 96 ? -3.646 1.033 12.094 1 98.44 96 LYS B N 1
ATOM 1644 C CA . LYS B 1 96 ? -5.039 0.729 12.414 1 98.44 96 LYS B CA 1
ATOM 1645 C C . LYS B 1 96 ? -5.812 1.997 12.758 1 98.44 96 LYS B C 1
ATOM 1647 O O . LYS B 1 96 ? -5.266 2.924 13.352 1 98.44 96 LYS B O 1
ATOM 1652 N N . GLN B 1 97 ? -7.031 1.927 12.352 1 98.62 97 GLN B N 1
ATOM 1653 C CA . 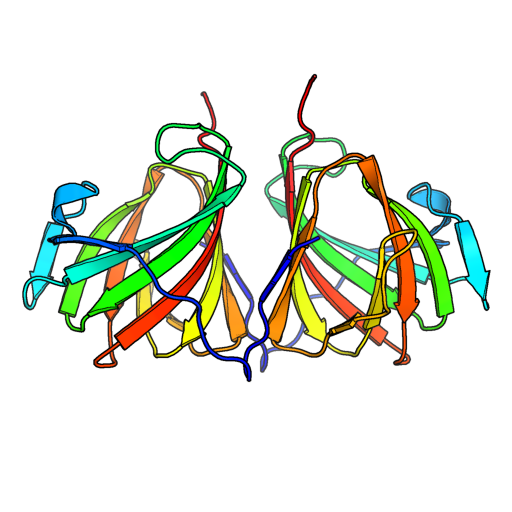GLN B 1 97 ? -7.969 2.957 12.797 1 98.62 97 GLN B CA 1
ATOM 1654 C C . GLN B 1 97 ? -7.879 3.176 14.305 1 98.62 97 GLN B C 1
ATOM 1656 O O . GLN B 1 97 ? -7.773 2.217 15.07 1 98.62 97 GLN B O 1
ATOM 1661 N N . GLY B 1 98 ? -7.867 4.465 14.695 1 98.31 98 GLY B N 1
ATOM 1662 C CA . GLY B 1 98 ? -7.84 4.812 16.109 1 98.31 98 GLY B CA 1
ATOM 1663 C C . GLY B 1 98 ? -6.438 5.059 16.625 1 98.31 98 GLY B C 1
ATOM 1664 O O . GLY B 1 98 ? -6.266 5.531 17.75 1 98.31 98 GLY B O 1
ATOM 1665 N N . THR B 1 99 ? -5.395 4.727 15.906 1 98.5 99 THR B N 1
ATOM 1666 C CA . THR B 1 99 ? -4.023 4.941 16.344 1 98.5 99 THR B CA 1
ATOM 1667 C C . THR B 1 99 ? -3.689 6.43 16.375 1 98.5 99 THR B C 1
ATOM 1669 O O . THR B 1 99 ? -3.992 7.152 15.414 1 98.5 99 THR B O 1
ATOM 1672 N N . GLU B 1 100 ? -3.096 6.938 17.391 1 98.56 100 GLU B N 1
ATOM 1673 C CA . GLU B 1 100 ? -2.623 8.312 17.5 1 98.56 100 GLU B CA 1
ATOM 1674 C 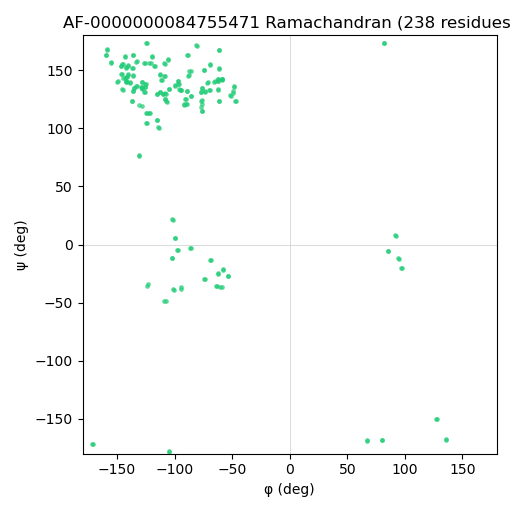C . GLU B 1 100 ? -1.182 8.445 17.016 1 98.56 100 GLU B C 1
ATOM 1676 O O . GLU B 1 100 ? -0.284 7.781 17.547 1 98.56 100 GLU B O 1
ATOM 1681 N N . VAL B 1 101 ? -0.944 9.328 16.078 1 98.81 101 VAL B N 1
ATOM 1682 C CA . VAL B 1 101 ? 0.374 9.438 15.461 1 98.81 101 VAL B CA 1
ATOM 1683 C C . VAL B 1 101 ? 0.782 10.898 15.352 1 98.81 101 VAL B C 1
ATOM 1685 O O . VAL B 1 101 ? -0.024 11.75 14.969 1 98.81 101 VAL B O 1
ATOM 1688 N N . GLU B 1 102 ? 1.981 11.188 15.703 1 98.88 102 GLU B N 1
ATOM 1689 C CA . GLU B 1 102 ? 2.613 12.461 15.375 1 98.88 102 GLU B CA 1
ATOM 1690 C C . GLU B 1 102 ? 3.322 12.391 14.031 1 98.88 102 GLU B C 1
ATOM 1692 O O . GLU B 1 102 ? 4.113 11.477 13.781 1 98.88 102 GLU B O 1
ATOM 1697 N N . TRP B 1 103 ? 3.035 13.359 13.305 1 98.94 103 TRP B N 1
ATOM 1698 C CA . TRP B 1 103 ? 3.656 13.523 12 1 98.94 103 TRP B CA 1
ATOM 1699 C C . TRP B 1 103 ? 4.66 14.672 12.008 1 98.94 103 TRP B C 1
ATOM 1701 O O . TRP B 1 103 ? 4.336 15.781 12.438 1 98.94 103 TRP B O 1
ATOM 1711 N N . LYS B 1 104 ? 5.828 14.391 11.531 1 98.94 104 LYS B N 1
ATOM 1712 C CA . LYS B 1 104 ? 6.809 15.43 11.211 1 98.94 104 LYS B CA 1
ATOM 1713 C C . LYS B 1 104 ? 7.266 15.328 9.758 1 98.94 104 LYS B C 1
ATOM 1715 O O . LYS B 1 104 ? 8.016 14.414 9.398 1 98.94 104 LYS B O 1
ATOM 1720 N N . ILE B 1 105 ? 6.766 16.219 8.977 1 98.94 105 ILE B N 1
ATOM 1721 C CA . ILE B 1 105 ? 7.203 16.297 7.59 1 98.94 105 ILE B CA 1
ATOM 1722 C C . ILE B 1 105 ? 8.578 16.953 7.516 1 98.94 105 ILE B C 1
ATOM 1724 O O . ILE B 1 105 ? 8.75 18.109 7.91 1 98.94 105 ILE B O 1
ATOM 1728 N N . LEU B 1 106 ? 9.523 16.266 6.918 1 98.88 106 LEU B N 1
ATOM 1729 C CA . LEU B 1 106 ? 10.922 16.672 7.051 1 98.88 106 LEU B CA 1
ATOM 1730 C C . LEU B 1 106 ? 11.406 17.391 5.797 1 98.88 106 LEU B C 1
ATOM 1732 O O . LEU B 1 106 ? 12.523 17.906 5.762 1 98.88 106 LEU B O 1
ATOM 1736 N N . THR B 1 107 ? 10.664 17.359 4.738 1 98.88 107 THR B N 1
ATOM 1737 C CA . THR B 1 107 ? 10.992 17.984 3.459 1 98.88 107 THR B CA 1
ATOM 1738 C C . THR B 1 107 ? 9.938 19.016 3.074 1 98.88 107 THR B C 1
ATOM 1740 O O . THR B 1 107 ? 8.82 18.984 3.586 1 98.88 107 THR B O 1
ATOM 1743 N N . PRO B 1 108 ? 10.242 19.938 2.156 1 98.75 108 PRO B N 1
ATOM 1744 C CA . PRO B 1 108 ? 9.266 20.953 1.789 1 98.75 108 PRO B CA 1
ATOM 1745 C C . PRO B 1 108 ? 7.973 20.375 1.237 1 98.75 108 PRO B C 1
ATOM 1747 O O . PRO B 1 108 ? 6.898 20.953 1.423 1 98.75 108 PRO B O 1
ATOM 1750 N N . ARG B 1 109 ? 8.125 19.266 0.478 1 98.25 109 ARG B N 1
ATOM 1751 C CA . ARG B 1 109 ? 6.973 18.547 -0.04 1 98.25 109 ARG B CA 1
ATOM 1752 C C . ARG B 1 109 ? 7.078 17.047 0.282 1 98.25 109 ARG B C 1
ATOM 1754 O O . ARG B 1 109 ? 8.148 16.453 0.154 1 98.25 109 ARG B O 1
ATOM 1761 N N . PHE B 1 110 ? 5.961 16.5 0.738 1 98.81 110 PHE B N 1
ATOM 1762 C CA . PHE B 1 110 ? 5.805 15.078 1.005 1 98.81 110 PHE B CA 1
ATOM 1763 C C . PHE B 1 110 ? 4.594 14.516 0.264 1 98.81 110 PHE B C 1
ATOM 1765 O O . PHE B 1 110 ? 3.543 15.156 0.209 1 98.81 110 PHE B O 1
ATOM 1772 N N . VAL B 1 111 ? 4.73 13.305 -0.4 1 98.88 111 VAL B N 1
ATOM 1773 C CA . VAL B 1 111 ? 3.617 12.664 -1.087 1 98.88 111 VAL B CA 1
ATOM 1774 C C . VAL B 1 111 ? 3.607 11.172 -0.763 1 98.88 111 VAL B C 1
ATOM 1776 O O . VAL B 1 111 ? 4.648 10.516 -0.8 1 98.88 111 VAL B O 1
ATOM 1779 N N . LYS B 1 112 ? 2.424 10.727 -0.412 1 98.88 112 LYS B N 1
ATOM 1780 C CA . LYS B 1 112 ? 2.201 9.289 -0.292 1 98.88 112 LYS B CA 1
ATOM 1781 C C . LYS B 1 112 ? 1.01 8.844 -1.136 1 98.88 112 LYS B C 1
ATOM 1783 O O . LYS B 1 112 ? 0.184 9.672 -1.534 1 98.88 112 LYS B O 1
ATOM 1788 N N . HIS B 1 113 ? 0.961 7.574 -1.533 1 98.88 113 HIS B N 1
ATOM 1789 C CA . HIS B 1 113 ? -0.258 6.902 -1.968 1 98.88 113 HIS B CA 1
ATOM 1790 C C . HIS B 1 113 ? -0.727 5.887 -0.933 1 98.88 113 HIS B C 1
ATOM 1792 O O . HIS B 1 113 ? 0.054 5.457 -0.08 1 98.88 113 HIS B O 1
ATOM 17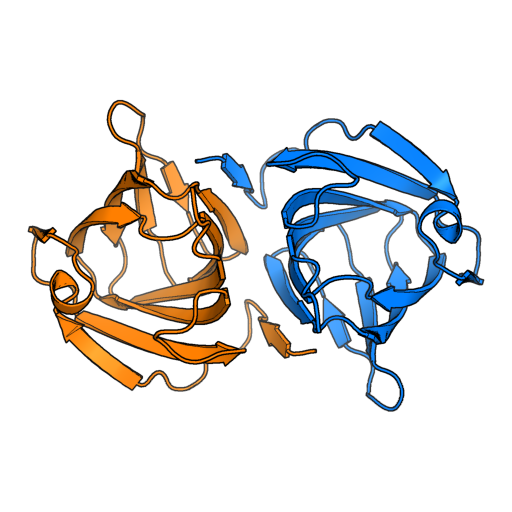98 N N . TYR B 1 114 ? -2.061 5.578 -0.948 1 98.94 114 TYR B N 1
ATOM 1799 C CA . TYR B 1 114 ? -2.6 4.777 0.145 1 98.94 114 TYR B CA 1
ATOM 1800 C C . TYR B 1 114 ? -3.854 4.027 -0.295 1 98.94 114 TYR B C 1
ATOM 1802 O O . TYR B 1 114 ? -4.465 4.375 -1.308 1 98.94 114 TYR B O 1
ATOM 1810 N N . LEU B 1 115 ? -4.223 2.969 0.32 1 98.94 115 LEU B N 1
ATOM 1811 C CA . LEU B 1 115 ? -5.543 2.354 0.431 1 98.94 115 LEU B CA 1
ATOM 1812 C C . LEU B 1 115 ? -6.035 2.381 1.874 1 98.94 115 LEU B C 1
ATOM 1814 O O . LEU B 1 115 ? -5.281 2.057 2.797 1 98.94 115 LEU B O 1
ATOM 1818 N N . ALA B 1 116 ? -7.207 2.834 2.057 1 98.75 116 ALA B N 1
ATOM 1819 C CA . ALA B 1 116 ? -7.738 3.031 3.402 1 98.75 116 ALA B CA 1
ATOM 1820 C C . ALA B 1 116 ? -9.172 2.523 3.504 1 98.75 116 ALA B C 1
ATOM 1822 O O . ALA B 1 116 ? -9.93 2.586 2.531 1 98.75 116 ALA B O 1
ATOM 1823 N N . ASN B 1 117 ? -9.531 1.99 4.645 1 98.62 117 ASN B N 1
ATOM 1824 C CA . ASN B 1 117 ? -10.867 1.486 4.926 1 98.62 117 ASN B CA 1
ATOM 1825 C C . ASN B 1 117 ? -11.344 1.896 6.316 1 98.62 117 ASN B C 1
ATOM 1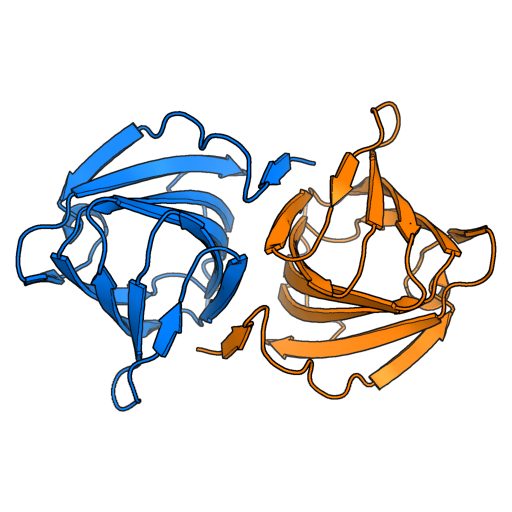827 O O . ASN B 1 117 ? -10.641 1.673 7.305 1 98.62 117 ASN B O 1
ATOM 1831 N N . VAL B 1 118 ? -12.492 2.576 6.426 1 98.06 118 VAL B N 1
ATOM 1832 C CA . VAL B 1 118 ? -13.125 2.812 7.719 1 98.06 118 VAL B CA 1
ATOM 1833 C C . VAL B 1 118 ? -13.812 1.536 8.195 1 98.06 118 VAL B C 1
ATOM 1835 O O . VAL B 1 118 ? -14.742 1.044 7.551 1 98.06 118 VAL B O 1
ATOM 1838 N N . GLU B 1 119 ? -13.305 0.995 9.289 1 95.88 119 GLU B N 1
ATOM 1839 C CA . GLU B 1 119 ? -13.852 -0.26 9.797 1 95.88 119 GLU B CA 1
ATOM 1840 C C . GLU B 1 119 ? -14.969 -0.007 10.812 1 95.88 119 GLU B C 1
ATOM 1842 O O . GLU B 1 119 ? -14.836 0.857 11.68 1 95.88 119 GLU B O 1
ATOM 1847 N N . THR B 1 120 ? -16.094 -0.486 10.547 1 84.06 120 THR B N 1
ATOM 1848 C CA . THR B 1 120 ? -17.219 -0.34 11.477 1 84.06 120 THR B CA 1
ATOM 1849 C C . THR B 1 120 ? -17.078 -1.307 12.648 1 84.06 120 THR B C 1
ATOM 1851 O O . THR B 1 120 ? -16.672 -2.457 12.461 1 84.06 120 THR B O 1
ATOM 1854 N N . ARG B 1 121 ? -17.016 -0.778 13.836 1 56.47 121 ARG B N 1
ATOM 1855 C CA . ARG B 1 121 ? -16.969 -1.587 15.047 1 56.47 121 ARG B CA 1
ATOM 1856 C C . ARG B 1 121 ? -18.266 -2.363 15.25 1 56.47 121 ARG B C 1
ATOM 1858 O O . ARG B 1 121 ? -19.344 -1.866 14.93 1 56.47 121 ARG B O 1
#

InterPro domains:
  IPR008579 (S)-ureidoglycine aminohydrolase, cupin domain [PF05899] (41-114)
  IPR011051 RmlC-like cupin domain superfamily [SSF51182] (29-115)
  IPR014710 RmlC-like jelly roll fold [G3DSA:2.60.120.10] (13-115)

Radius of gyration: 17.68 Å; Cα contacts (8 Å, |Δi|>4): 699; chains: 2; bounding box: 38×50×46 Å

Secondary structure (DSSP, 8-state):
-EEE-TTSPPPP-EEEEEGGGGT-EEEES--EEEEEEEES-TTSSEEEEEEEEEEEEEEEE-SSEEEEEEEES-EEEEETTS--EEE-TT-EEEE-TT-EEEEEEEEEEEEEEEEEE----/-EEE-TTSPPPP-EEEEEGGGGT-EEEES--EEEEEEEES-TTSSEEEEEEEEEEEEEEEE-SSEEEEEEEES-EEEEETTS--EEE-TT-EEEE-TT-EEEEEEEEEEEEEEEEEE----